Protein 4Z0N (pdb70)

Secondary structure (DSSP, 8-state):
-EEEEEEES-TT-HHHH-----HHHHHH-TTEEEEEEE-TT-HHHHHHHHHHHHHTT-SEEEE--SSTT-HHHHHHHHHHHT--EEEESS---HHHHTT-TTEEEEE--HHHHHHHHHHHHHHHHHH-GGG-TT-SSSEEE--B--TT-HHHHHHHHHHHHHHHHTT--EEES---B-TT-HHHHHH--HHHHSTTGGG--BEE-SS---HHHHHHHHHTT----EE-SB--HHHHHHHHTT--EEEE--HHHHHHHHHHHHHHHHTTS-TTTTSS---BTTEEE---EEEETTTGGGG--

Organism: Streptobacillus moniliformis (strain ATCC 14647 / DSM 12112 / NCTC 10651 / 9901) (NCBI:txid519441)

Structure (mmCIF, N/CA/C/O backbone):
data_4Z0N
#
_entry.id   4Z0N
#
_cell.length_a   116.396
_cell.length_b   44.011
_cell.length_c   62.037
_cell.angle_alpha   90.000
_cell.angle_beta   104.320
_cell.angle_gamma   90.000
#
_symmetry.space_group_name_H-M   'C 1 2 1'
#
loop_
_entity.id
_entity.type
_entity.pdbx_description
1 polymer 'Periplasmic binding protein/LacI transcriptional regulator'
2 non-polymer 'SULFATE ION'
3 non-polymer beta-D-galactopyranose
4 non-polymer 'ACETATE ION'
5 non-polymer 'CALCIUM ION'
6 non-polymer 1,2-ETHANEDIOL
7 non-polymer 'SODIUM ION'
8 water water
#
loop_
_atom_site.group_PDB
_atom_site.id
_atom_site.type_symbol
_atom_site.label_atom_id
_atom_site.label_alt_id
_atom_site.label_comp_id
_atom_site.label_asym_id
_atom_site.label_entity_id
_atom_site.label_seq_id
_atom_site.pdbx_PDB_ins_code
_atom_site.Cartn_x
_atom_site.Cartn_y
_atom_site.Cartn_z
_atom_site.occupancy
_atom_site.B_iso_or_equiv
_atom_site.auth_seq_id
_atom_site.auth_comp_id
_atom_site.auth_asym_id
_atom_site.auth_atom_id
_atom_site.pdbx_PDB_model_num
ATOM 1 N N . LYS A 1 31 ? 47.186 29.766 38.529 1.00 38.94 26 LYS A N 1
ATOM 2 C CA . LYS A 1 31 ? 45.903 29.090 38.677 1.00 37.66 26 LYS A CA 1
ATOM 3 C C . LYS A 1 31 ? 46.046 27.754 39.392 1.00 33.24 26 LYS A C 1
ATOM 4 O O . LYS A 1 31 ? 47.146 27.233 39.548 1.00 35.80 26 LYS A O 1
ATOM 10 N N . ILE A 1 32 ? 44.914 27.207 39.819 1.00 27.00 27 ILE A N 1
ATOM 11 C CA . ILE A 1 32 ? 44.847 25.864 40.366 1.00 24.55 27 ILE A CA 1
ATOM 12 C C . ILE A 1 32 ? 43.991 25.037 39.415 1.00 22.04 27 ILE A C 1
ATOM 13 O O . ILE A 1 32 ? 42.879 25.437 39.079 1.00 23.88 27 ILE A O 1
ATOM 18 N N . THR A 1 33 ? 44.507 23.897 38.970 1.00 19.35 28 THR A N 1
ATOM 19 C CA . THR A 1 33 ? 43.775 23.042 38.036 1.00 18.26 28 THR A CA 1
ATOM 20 C C . THR A 1 33 ? 43.357 21.739 38.704 1.00 16.07 28 THR A C 1
ATOM 21 O O . THR A 1 33 ? 44.182 21.049 39.307 1.00 16.69 28 THR A O 1
ATOM 25 N N . LEU A 1 34 ? 42.066 21.424 38.626 1.00 14.80 29 LEU A N 1
ATOM 26 C CA . LEU A 1 34 ? 41.553 20.167 39.153 1.00 13.92 29 LEU A CA 1
ATOM 27 C C . LEU A 1 34 ? 41.210 19.229 38.007 1.00 13.94 29 LEU A C 1
ATOM 28 O O . LEU A 1 34 ? 40.468 19.593 37.090 1.00 14.31 29 LEU A O 1
ATOM 33 N N . GLY A 1 35 ? 41.766 18.023 38.047 1.00 13.45 30 GLY A N 1
ATOM 34 C CA . GLY A 1 35 ? 41.431 17.000 37.074 1.00 13.49 30 GLY A CA 1
ATOM 35 C C . GLY A 1 35 ? 40.294 16.166 37.624 1.00 12.82 30 GLY A C 1
ATOM 36 O O . GLY A 1 35 ? 40.509 15.330 38.501 1.00 14.10 30 GLY A O 1
ATOM 37 N N . VAL A 1 36 ? 39.086 16.389 37.110 1.00 12.43 31 VAL A N 1
ATOM 38 C CA . VAL A 1 36 ? 37.886 15.788 37.680 1.00 12.67 31 VAL A CA 1
ATOM 39 C C . VAL A 1 36 ? 37.342 14.726 36.738 1.00 11.62 31 VAL A C 1
ATOM 40 O O . VAL A 1 36 ? 37.186 14.970 35.538 1.00 12.91 31 VAL A O 1
ATOM 44 N N . THR A 1 37 ? 37.030 13.555 37.282 1.00 11.26 32 THR A N 1
ATOM 45 C CA . THR A 1 37 ? 36.458 12.494 36.463 1.00 11.86 32 THR A CA 1
ATOM 46 C C . THR A 1 37 ? 35.102 12.052 37.006 1.00 11.93 32 THR A C 1
ATOM 47 O O . THR A 1 37 ? 34.884 12.036 38.222 1.00 13.59 32 THR A O 1
ATOM 51 N N . TYR A 1 38 ? 34.208 11.709 36.083 1.00 11.13 33 TYR A N 1
ATOM 52 C CA . TYR A 1 38 ? 32.884 11.187 36.399 1.00 11.24 33 TYR A CA 1
ATOM 53 C C . TYR A 1 38 ? 32.737 9.840 35.706 1.00 12.16 33 TYR A C 1
ATOM 54 O O . TYR A 1 38 ? 33.104 9.700 34.540 1.00 13.01 33 TYR A O 1
ATOM 63 N N . TYR A 1 39 ? 32.183 8.842 36.394 1.00 11.47 34 TYR A N 1
ATOM 64 C CA . TYR A 1 39 ? 32.202 7.501 35.815 1.00 11.64 34 TYR A CA 1
ATOM 65 C C . TYR A 1 39 ? 31.457 7.451 34.478 1.00 12.91 34 TYR A C 1
ATOM 66 O O . TYR A 1 39 ? 31.880 6.770 33.545 1.00 14.32 34 TYR A O 1
ATOM 75 N N . LYS A 1 40 ? 30.363 8.197 34.387 1.00 12.88 35 LYS A N 1
ATOM 76 C CA . LYS A 1 40 ? 29.733 8.451 33.106 1.00 14.65 35 LYS A CA 1
ATOM 77 C C . LYS A 1 40 ? 28.952 9.758 33.197 1.00 13.75 35 LYS A C 1
ATOM 78 O O . LYS A 1 40 ? 28.569 10.190 34.289 1.00 14.75 35 LYS A O 1
ATOM 84 N N . PHE A 1 41 ? 28.742 10.413 32.063 1.00 12.95 36 PHE A N 1
ATOM 85 C CA . PHE A 1 41 ? 28.096 11.719 32.079 1.00 13.85 36 PHE A CA 1
ATOM 86 C C . PHE A 1 41 ? 26.569 11.663 32.140 1.00 13.61 36 PHE A C 1
ATOM 87 O O . PHE A 1 41 ? 25.941 12.666 32.455 1.00 15.18 36 PHE A O 1
ATOM 95 N N . ASP A 1 42 ? 25.970 10.506 31.870 1.00 15.05 37 ASP A N 1
ATOM 96 C CA . ASP A 1 42 ? 24.509 10.434 31.896 1.00 15.81 37 ASP A CA 1
ATOM 97 C C . ASP A 1 42 ? 23.928 9.974 33.234 1.00 15.57 37 ASP A C 1
ATOM 98 O O . ASP A 1 42 ? 22.720 9.832 33.369 1.00 20.84 37 ASP A O 1
ATOM 103 N N . ASP A 1 43 ? 24.776 9.788 34.237 1.00 13.37 38 ASP A N 1
ATOM 104 C CA . ASP A 1 43 ? 24.284 9.503 35.580 1.00 13.01 38 ASP A CA 1
ATOM 105 C C . ASP A 1 43 ? 23.593 10.764 36.104 1.00 13.41 38 ASP A C 1
ATOM 106 O O . ASP A 1 43 ? 24.224 11.827 36.167 1.00 12.67 38 ASP A O 1
ATOM 111 N N . ASN A 1 44 ? 22.307 10.663 36.451 1.00 12.20 39 ASN A N 1
ATOM 112 C CA . ASN A 1 44 ? 21.507 11.853 36.743 1.00 12.53 39 ASN A CA 1
ATOM 113 C C .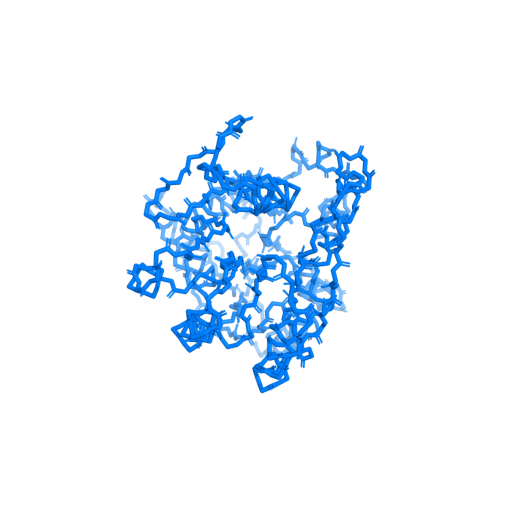 ASN A 1 44 ? 22.047 12.648 37.922 1.00 12.17 39 ASN A C 1
ATOM 114 O O . ASN A 1 44 ? 22.216 13.863 37.847 1.00 12.98 39 ASN A O 1
ATOM 119 N N . PHE A 1 45 ? 22.311 11.958 39.023 1.00 11.52 40 PHE A N 1
ATOM 120 C CA . PHE A 1 45 ? 22.755 12.627 40.228 1.00 12.84 40 PHE A CA 1
ATOM 121 C C . PHE A 1 45 ? 24.099 13.319 40.013 1.00 11.57 40 PHE A C 1
ATOM 122 O O . PHE A 1 45 ? 24.279 14.481 40.396 1.00 12.45 40 PHE A O 1
ATOM 130 N N . LEU A 1 46 ? 25.044 12.606 39.409 1.00 10.98 41 LEU A N 1
ATOM 131 C CA . LEU A 1 46 ? 26.364 13.179 39.199 1.00 11.31 41 LEU A CA 1
ATOM 132 C C . LEU A 1 46 ? 26.352 14.289 38.158 1.00 11.60 41 LEU A C 1
ATOM 133 O O . LEU A 1 46 ? 27.206 15.165 38.185 1.00 12.15 41 LEU A O 1
ATOM 138 N N . ALA A 1 47 ? 25.406 14.239 37.222 1.00 11.74 42 ALA A N 1
ATOM 139 C CA . ALA A 1 47 ? 25.263 15.321 36.256 1.00 12.52 42 ALA A CA 1
ATOM 140 C C . ALA A 1 47 ? 24.870 16.610 36.973 1.00 14.23 42 ALA A C 1
ATOM 141 O O . ALA A 1 47 ? 25.370 17.693 36.642 1.00 14.34 42 ALA A O 1
ATOM 143 N N . GLY A 1 48 ? 23.976 16.498 37.953 1.00 14.12 43 GLY A N 1
ATOM 144 C CA . GLY A 1 48 ? 23.628 17.644 38.771 1.00 13.98 43 GLY A CA 1
ATOM 145 C C . GLY A 1 48 ? 24.821 18.147 39.559 1.00 14.15 43 GLY A C 1
ATOM 146 O O . GLY A 1 48 ? 25.063 19.351 39.644 1.00 14.96 43 GLY A O 1
ATOM 163 N N . ARG A 1 50 ? 27.946 17.826 38.800 1.00 11.84 45 ARG A N 1
ATOM 164 C CA . ARG A 1 50 ? 28.891 18.413 37.856 1.00 12.55 45 ARG A CA 1
ATOM 165 C C . ARG A 1 50 ? 28.469 19.837 37.504 1.00 13.18 45 ARG A C 1
ATOM 166 O O . ARG A 1 50 ? 29.289 20.758 37.496 1.00 13.75 45 ARG A O 1
ATOM 174 N N . ASN A 1 51 ? 27.180 20.032 37.246 1.00 13.76 46 ASN A N 1
ATOM 175 C CA . ASN A 1 51 ? 26.692 21.380 36.985 1.00 15.44 46 ASN A CA 1
ATOM 176 C C . ASN A 1 51 ? 26.918 22.292 38.192 1.00 14.54 46 ASN A C 1
ATOM 177 O O . ASN A 1 51 ? 27.325 23.440 38.042 1.00 14.98 46 ASN A O 1
ATOM 182 N N . ASP A 1 52 ? 26.683 21.767 39.389 1.00 14.46 47 ASP A N 1
ATOM 183 C CA . ASP A 1 52 ? 26.899 22.545 40.604 1.00 14.71 47 ASP A CA 1
ATOM 184 C C . ASP A 1 52 ? 28.365 22.952 40.750 1.00 14.93 47 ASP A C 1
ATOM 185 O O . ASP A 1 52 ? 28.663 24.101 41.087 1.00 16.14 47 ASP A O 1
ATOM 198 N N . ILE A 1 54 ? 30.699 23.287 38.487 1.00 15.28 49 ILE A N 1
ATOM 199 C CA . ILE A 1 54 ? 31.003 24.273 37.461 1.00 16.50 49 ILE A CA 1
ATOM 200 C C . ILE A 1 54 ? 30.527 25.663 37.884 1.00 17.58 49 ILE A C 1
ATOM 201 O O . ILE A 1 54 ? 31.255 26.654 37.754 1.00 17.57 49 ILE A O 1
ATOM 206 N N . GLN A 1 55 ? 29.295 25.733 38.382 1.00 17.47 50 GLN A N 1
ATOM 207 C CA . GLN A 1 55 ? 28.710 27.005 38.784 1.00 19.09 50 GLN A CA 1
ATOM 208 C C . GLN A 1 55 ? 29.425 27.625 39.977 1.00 18.57 50 GLN A C 1
ATOM 209 O O . GLN A 1 55 ? 29.740 28.822 39.966 1.00 18.75 50 GLN A O 1
ATOM 215 N N . ILE A 1 56 ? 29.689 26.819 41.002 1.00 17.67 51 ILE A N 1
ATOM 216 C CA . ILE A 1 56 ? 30.366 27.326 42.191 1.00 18.77 51 ILE A CA 1
ATOM 217 C C . ILE A 1 56 ? 31.774 27.792 41.855 1.00 18.67 51 ILE A C 1
ATOM 218 O O . ILE A 1 56 ? 32.216 28.847 42.314 1.00 18.63 51 ILE A O 1
ATOM 223 N N . ALA A 1 57 ? 32.478 27.006 41.051 1.00 18.56 52 ALA A N 1
ATOM 224 C CA . ALA A 1 57 ? 33.819 27.396 40.631 1.00 20.09 52 ALA A CA 1
ATOM 225 C C . ALA A 1 57 ? 33.799 28.761 39.941 1.00 20.58 52 ALA A C 1
ATOM 226 O O . ALA A 1 57 ? 34.600 29.639 40.261 1.00 21.67 52 ALA A O 1
ATOM 228 N N . LYS A 1 58 ? 32.869 28.946 39.009 1.00 19.93 53 LYS A N 1
ATOM 229 C CA . LYS A 1 58 ? 32.760 30.214 38.289 1.00 21.43 53 LYS A CA 1
ATOM 230 C C . LYS A 1 58 ? 32.423 31.383 39.213 1.00 23.26 53 LYS A C 1
ATOM 231 O O . LYS A 1 58 ? 32.981 32.478 39.084 1.00 23.95 53 LYS A O 1
ATOM 237 N N . GLU A 1 59 ? 31.499 31.154 40.140 1.00 22.19 54 GLU A N 1
ATOM 238 C CA . GLU A 1 59 ? 31.013 32.227 40.999 1.00 24.01 54 GLU A CA 1
ATOM 239 C C . GLU A 1 59 ? 31.996 32.599 42.100 1.00 24.67 54 GLU A C 1
ATOM 240 O O . GLU A 1 59 ? 32.102 33.770 42.471 1.00 26.05 54 GLU A O 1
ATOM 246 N N . LYS A 1 60 ? 32.729 31.610 42.605 1.00 25.77 55 LYS A N 1
ATOM 247 C CA . LYS A 1 60 ? 33.518 31.800 43.819 1.00 27.93 55 LYS A CA 1
ATOM 248 C C . LYS A 1 60 ? 35.028 31.580 43.680 1.00 27.28 55 LYS A C 1
ATOM 249 O O . LYS A 1 60 ? 35.798 32.086 44.498 1.00 28.36 55 LYS A O 1
ATOM 255 N N . TYR A 1 61 ? 35.450 30.832 42.663 1.00 26.67 56 TYR A N 1
ATOM 256 C CA . TYR A 1 61 ? 36.867 30.501 42.505 1.00 26.22 56 TYR A CA 1
ATOM 257 C C . TYR A 1 61 ? 37.427 30.829 41.131 1.00 28.05 56 TYR A C 1
ATOM 258 O O . TYR A 1 61 ? 37.706 29.924 40.348 1.00 27.10 56 TYR A O 1
ATOM 267 N N . PRO A 1 62 ? 37.618 32.124 40.844 1.00 28.58 57 PRO A N 1
ATOM 268 C CA . PRO A 1 62 ? 38.153 32.539 39.542 1.00 31.10 57 PRO A CA 1
ATOM 269 C C . PRO A 1 62 ? 39.520 31.930 39.241 1.00 32.01 57 PRO A C 1
ATOM 270 O O . PRO A 1 62 ? 39.899 31.846 38.072 1.00 34.38 57 PRO A O 1
ATOM 274 N N . ASN A 1 63 ? 40.240 31.505 40.277 1.00 29.62 58 ASN A N 1
ATOM 275 C CA . ASN A 1 63 ? 41.575 30.937 40.102 1.00 30.76 58 ASN A CA 1
ATOM 276 C C . ASN A 1 63 ? 41.579 29.422 39.922 1.00 27.63 58 ASN A C 1
ATOM 277 O O . ASN A 1 63 ? 42.633 28.814 39.751 1.00 27.45 58 ASN A O 1
ATOM 282 N N . ILE A 1 64 ? 40.404 28.808 39.967 1.00 23.85 59 ILE A N 1
ATOM 283 C CA . ILE A 1 64 ? 40.318 27.371 39.751 1.00 21.18 59 ILE A CA 1
ATOM 284 C C . ILE A 1 64 ? 39.890 27.056 38.329 1.00 20.81 59 ILE A C 1
ATOM 285 O O . ILE A 1 64 ? 38.954 27.659 37.794 1.00 22.66 59 ILE A O 1
ATOM 290 N N . GLU A 1 65 ? 40.598 26.120 37.711 1.00 19.38 60 GLU A N 1
ATOM 291 C CA . GLU A 1 65 ? 40.194 25.610 36.413 1.00 20.07 60 GLU A CA 1
ATOM 292 C C . GLU A 1 65 ? 39.791 24.151 36.548 1.00 17.27 60 GLU A C 1
ATOM 293 O O . GLU A 1 65 ? 40.524 23.349 37.129 1.00 19.01 60 GLU A O 1
ATOM 299 N N . LEU A 1 66 ? 38.617 23.811 36.033 1.00 15.93 61 LEU A N 1
ATOM 300 C CA . LEU A 1 66 ? 38.148 22.431 36.066 1.00 16.25 61 LEU A CA 1
ATOM 301 C C . LEU A 1 66 ? 38.400 21.744 34.736 1.00 15.00 61 LEU A C 1
ATOM 302 O O . LEU A 1 66 ? 38.008 22.253 33.682 1.00 16.75 61 LEU A O 1
ATOM 307 N N . LEU A 1 67 ? 39.059 20.592 34.789 1.00 13.90 62 LEU A N 1
ATOM 308 C CA . LEU A 1 67 ? 39.197 19.733 33.617 1.00 14.18 62 LEU A CA 1
ATOM 309 C C . LEU A 1 67 ? 38.297 18.527 33.821 1.00 13.35 62 LEU A C 1
ATOM 310 O O . LEU A 1 67 ? 38.650 17.598 34.546 1.00 14.48 62 LEU A O 1
ATOM 315 N N . ASN A 1 68 ? 37.125 18.559 33.201 1.00 13.58 63 ASN A N 1
ATOM 316 C CA . ASN A 1 68 ? 36.128 17.516 33.409 1.00 13.61 63 ASN A CA 1
ATOM 317 C C . ASN A 1 68 ? 36.273 16.362 32.421 1.00 12.70 63 ASN A C 1
ATOM 318 O O . ASN A 1 68 ? 36.460 16.586 31.224 1.00 15.27 63 ASN A O 1
ATOM 323 N N . ASN A 1 69 ? 36.160 15.136 32.927 1.00 12.12 64 ASN A N 1
ATOM 324 C CA . ASN A 1 69 ? 36.373 13.931 32.137 1.00 12.20 64 ASN A CA 1
ATOM 325 C C . ASN A 1 69 ? 35.221 12.950 32.288 1.00 12.26 64 ASN A C 1
ATOM 326 O O . ASN A 1 69 ? 34.749 12.713 33.396 1.00 12.64 64 ASN A O 1
ATOM 331 N N . ASP A 1 70 ? 34.798 12.374 31.165 1.00 11.94 65 ASP A N 1
ATOM 332 C CA . ASP A 1 70 ? 33.769 11.345 31.137 1.00 11.64 65 ASP A CA 1
ATOM 333 C C . ASP A 1 70 ? 34.450 9.990 30.925 1.00 12.01 65 ASP A C 1
ATOM 334 O O . ASP A 1 70 ? 35.046 9.744 29.873 1.00 12.75 65 ASP A O 1
ATOM 339 N N . SER A 1 71 ? 34.387 9.113 31.926 1.00 12.12 66 SER A N 1
ATOM 340 C CA . SER A 1 71 ? 35.075 7.829 31.824 1.00 11.58 66 SER A CA 1
ATOM 341 C C . SER A 1 71 ? 34.329 6.758 31.029 1.00 12.38 66 SER A C 1
ATOM 342 O O . SER A 1 71 ? 34.834 5.646 30.884 1.00 12.99 66 SER A O 1
ATOM 345 N N . GLN A 1 72 ? 33.144 7.086 30.507 1.00 13.22 67 GLN A N 1
ATOM 346 C CA . GLN A 1 72 ? 32.417 6.182 29.603 1.00 13.74 67 GLN A CA 1
ATOM 347 C C . GLN A 1 72 ? 32.115 4.833 30.256 1.00 14.19 67 GLN A C 1
ATOM 348 O O . GLN A 1 72 ? 32.021 3.804 29.580 1.00 14.92 67 GLN A O 1
ATOM 354 N N . ASN A 1 73 ? 31.943 4.845 31.570 1.00 14.57 68 ASN A N 1
ATOM 355 C CA . ASN A 1 73 ? 31.717 3.628 32.334 1.00 13.04 68 ASN A CA 1
ATOM 356 C C . ASN A 1 73 ? 32.780 2.553 32.109 1.00 13.96 68 ASN A C 1
ATOM 357 O O . ASN A 1 73 ? 32.489 1.357 32.138 1.00 15.73 68 ASN A O 1
ATOM 362 N N . SER A 1 74 ? 34.020 2.994 31.914 1.00 14.00 69 SER A N 1
ATOM 363 C CA . SER A 1 74 ? 35.143 2.087 31.705 1.00 15.47 69 SER A CA 1
ATOM 364 C C . SER A 1 74 ? 36.300 2.410 32.647 1.00 14.28 69 SER A C 1
ATOM 365 O O . SER A 1 74 ? 36.881 3.493 32.568 1.00 14.54 69 SER A O 1
ATOM 368 N N . GLN A 1 75 ? 36.651 1.473 33.526 1.00 14.48 70 GLN A N 1
ATOM 369 C CA . GLN A 1 75 ? 37.780 1.694 34.426 1.00 14.65 70 GLN A CA 1
ATOM 370 C C . GLN A 1 75 ? 39.092 1.821 33.653 1.00 14.33 70 GLN A C 1
ATOM 371 O O . GLN A 1 75 ? 39.990 2.533 34.082 1.00 15.21 70 GLN A O 1
ATOM 377 N N A SER A 1 76 ? 39.200 1.147 32.509 0.50 14.96 71 SER A N 1
ATOM 378 N N B SER A 1 76 ? 39.194 1.121 32.524 0.50 14.46 71 SER A N 1
ATOM 379 C CA A SER A 1 76 ? 40.416 1.248 31.703 0.50 16.46 71 SER A CA 1
ATOM 380 C CA B SER A 1 76 ? 40.371 1.229 31.671 0.50 15.62 71 SER A CA 1
ATOM 381 C C A SER A 1 76 ? 40.554 2.634 31.071 0.50 15.73 71 SER A C 1
ATOM 382 C C B SER A 1 76 ? 40.521 2.668 31.195 0.50 14.94 71 SER A C 1
ATOM 383 O O A SER A 1 76 ? 41.661 3.158 30.944 0.50 17.21 71 SER A O 1
ATOM 384 O O B SER A 1 76 ? 41.594 3.265 31.308 0.50 15.14 71 SER A O 1
ATOM 389 N N . ILE A 1 77 ? 39.430 3.226 30.681 1.00 14.72 72 ILE A N 1
ATOM 390 C CA . ILE A 1 77 ? 39.436 4.594 30.197 1.00 14.33 72 ILE A CA 1
ATOM 391 C C . ILE A 1 77 ? 39.786 5.555 31.331 1.00 13.63 72 ILE A C 1
ATOM 392 O O . ILE A 1 77 ? 40.588 6.472 31.152 1.00 14.19 72 ILE A O 1
ATOM 397 N N . LEU A 1 78 ? 39.213 5.323 32.510 1.00 13.86 73 LEU A N 1
ATOM 398 C CA . LEU A 1 78 ? 39.521 6.163 33.661 1.00 13.78 73 LEU A CA 1
ATOM 399 C C . LEU A 1 78 ? 41.006 6.093 34.001 1.00 13.87 73 LEU A C 1
ATOM 400 O O . LEU A 1 78 ? 41.636 7.109 34.269 1.00 13.68 73 LEU A O 1
ATOM 405 N N . ASN A 1 79 ? 41.569 4.890 33.995 1.00 15.51 74 ASN A N 1
ATOM 406 C CA . ASN A 1 79 ? 42.984 4.739 34.331 1.00 16.18 74 ASN A CA 1
ATOM 407 C C . ASN A 1 79 ? 43.865 5.553 33.395 1.00 15.16 74 ASN A C 1
ATOM 408 O O . ASN A 1 79 ? 44.825 6.198 33.827 1.00 16.09 74 ASN A O 1
ATOM 413 N N . ASP A 1 80 ? 43.532 5.526 32.107 1.00 15.77 75 ASP A N 1
ATOM 414 C CA . ASP A 1 80 ? 44.266 6.317 31.131 1.00 17.33 75 ASP A CA 1
ATOM 415 C C . ASP A 1 80 ? 44.056 7.818 31.349 1.00 15.73 75 ASP A C 1
ATOM 416 O O . ASP A 1 80 ? 44.994 8.602 31.231 1.00 16.95 75 ASP A O 1
ATOM 421 N N . GLN A 1 81 ? 42.828 8.218 31.666 1.00 14.68 76 GLN A N 1
ATOM 422 C CA . GLN A 1 81 ? 42.538 9.620 31.945 1.00 14.45 76 GLN A CA 1
ATOM 423 C C . GLN A 1 81 ? 43.340 10.128 33.136 1.00 13.67 76 GLN A C 1
ATOM 424 O O . GLN A 1 81 ? 43.854 11.249 33.113 1.00 15.40 76 GLN A O 1
ATOM 430 N N . ILE A 1 82 ? 43.456 9.305 34.174 1.00 13.82 77 ILE A N 1
ATOM 431 C CA . ILE A 1 82 ? 44.255 9.665 35.339 1.00 14.37 77 ILE A CA 1
ATOM 432 C C . ILE A 1 82 ? 45.705 9.935 34.936 1.00 15.55 77 ILE A C 1
ATOM 433 O O . ILE A 1 82 ? 46.315 10.911 35.387 1.00 15.91 77 ILE A O 1
ATOM 438 N N . GLU A 1 83 ? 46.256 9.083 34.075 1.00 14.96 78 GLU A N 1
ATOM 439 C CA . GLU A 1 83 ? 47.624 9.266 33.599 1.00 17.24 78 GLU A CA 1
ATOM 440 C C . GLU A 1 83 ? 47.792 10.576 32.826 1.00 17.34 78 GLU A C 1
ATOM 441 O O . GLU A 1 83 ? 48.780 11.293 32.997 1.00 17.60 78 GLU A O 1
ATOM 447 N N . VAL A 1 84 ? 46.831 10.884 31.967 1.00 16.37 79 VAL A N 1
ATOM 448 C CA . VAL A 1 84 ? 46.860 12.132 31.218 1.00 16.13 79 VAL A CA 1
ATOM 449 C C . VAL A 1 84 ? 46.861 13.341 32.160 1.00 15.65 79 VAL A C 1
ATOM 450 O O . VAL A 1 84 ? 47.663 14.267 32.002 1.00 16.64 79 VAL A O 1
ATOM 454 N N . LEU A 1 85 ? 45.970 13.323 33.147 1.00 15.19 80 LEU A N 1
ATOM 455 C CA . LEU A 1 85 ? 45.865 14.425 34.091 1.00 15.65 80 LEU A CA 1
ATOM 456 C C . LEU A 1 85 ? 47.138 14.577 34.930 1.00 16.10 80 LEU A C 1
ATOM 457 O O . LEU A 1 85 ? 47.581 15.696 35.205 1.00 16.85 80 LEU A O 1
ATOM 462 N N . ILE A 1 86 ? 47.728 13.455 35.333 1.00 15.66 81 ILE A N 1
ATOM 463 C CA . ILE A 1 86 ? 49.011 13.476 36.027 1.00 17.42 81 ILE A CA 1
ATOM 464 C C . ILE A 1 86 ? 50.074 14.130 35.151 1.00 18.48 81 ILE A C 1
ATOM 465 O O . ILE A 1 86 ? 50.804 15.017 35.594 1.00 19.18 81 ILE A O 1
ATOM 470 N N . ASN A 1 87 ? 50.142 13.711 33.893 1.00 17.98 82 ASN A N 1
ATOM 471 C CA . ASN A 1 87 ? 51.163 14.236 33.001 1.00 18.16 82 ASN A CA 1
ATOM 472 C C . ASN A 1 87 ? 50.966 15.719 32.704 1.00 18.83 82 ASN A C 1
ATOM 473 O O . ASN A 1 87 ? 51.932 16.445 32.472 1.00 21.26 82 ASN A O 1
ATOM 478 N N . LYS A 1 88 ? 49.712 16.162 32.720 1.00 19.53 83 LYS A N 1
ATOM 479 C CA . LYS A 1 88 ? 49.391 17.579 32.562 1.00 20.05 83 LYS A CA 1
ATOM 480 C C . LYS A 1 88 ? 49.667 18.387 33.834 1.00 20.10 83 LYS A C 1
ATOM 481 O O . LYS A 1 88 ? 49.550 19.612 33.835 1.00 22.18 83 LYS A O 1
ATOM 487 N N . GLY A 1 89 ? 50.034 17.701 34.909 1.00 19.42 84 GLY A N 1
ATOM 488 C CA . GLY A 1 89 ? 50.401 18.363 36.148 1.00 21.14 84 GLY A CA 1
ATOM 489 C C . GLY A 1 89 ? 49.262 19.071 36.860 1.00 19.25 84 GLY A C 1
ATOM 490 O O . GLY A 1 89 ? 49.469 20.137 37.438 1.00 21.10 84 GLY A O 1
ATOM 491 N N . VAL A 1 90 ? 48.061 18.493 36.836 1.00 16.79 85 VAL A N 1
ATOM 492 C CA . VAL A 1 90 ? 46.961 19.069 37.606 1.00 16.30 85 VAL A CA 1
ATOM 493 C C . VAL A 1 90 ? 47.353 19.149 39.075 1.00 16.84 85 VAL A C 1
ATOM 494 O O . VAL A 1 90 ? 48.150 18.341 39.559 1.00 17.93 85 VAL A O 1
ATOM 498 N N . ASN A 1 91 ? 46.803 20.127 39.786 1.00 15.68 86 ASN A N 1
ATOM 499 C CA . ASN A 1 91 ? 47.149 20.311 41.188 1.00 15.65 86 ASN A CA 1
ATOM 500 C C . ASN A 1 91 ? 46.524 19.263 42.090 1.00 15.80 86 ASN A C 1
ATOM 501 O O . ASN A 1 91 ? 47.114 18.875 43.096 1.00 16.69 86 ASN A O 1
ATOM 506 N N . VAL A 1 92 ? 45.309 18.838 41.748 1.00 15.52 87 VAL A N 1
ATOM 507 C CA . VAL A 1 92 ? 44.595 17.833 42.522 1.00 15.26 87 VAL A CA 1
ATOM 508 C C . VAL A 1 92 ? 43.832 16.926 41.569 1.00 13.65 87 VAL A C 1
ATOM 509 O O . VAL A 1 92 ? 43.206 17.409 40.620 1.00 14.41 87 VAL A O 1
ATOM 513 N N . LEU A 1 93 ? 43.909 15.618 41.802 1.00 14.34 88 LEU A N 1
ATOM 514 C CA . LEU A 1 93 ? 43.041 14.649 41.144 1.00 13.15 88 LEU A CA 1
ATOM 515 C C . LEU A 1 93 ? 41.736 14.525 41.917 1.00 13.71 88 LEU A C 1
ATOM 516 O O . LEU A 1 93 ? 41.755 14.337 43.130 1.00 13.36 88 LEU A O 1
ATOM 521 N N . VAL A 1 94 ? 40.614 14.623 41.208 1.00 13.08 89 VAL A N 1
ATOM 522 C CA . VAL A 1 94 ? 39.298 14.520 41.828 1.00 12.18 89 VAL A CA 1
ATOM 523 C C . VAL A 1 94 ? 38.566 13.404 41.105 1.00 12.18 89 VAL A C 1
ATOM 524 O O . VAL A 1 94 ? 38.048 13.593 40.005 1.00 12.08 89 VAL A O 1
ATOM 528 N N . ILE A 1 95 ? 38.549 12.226 41.724 1.00 11.61 90 ILE A N 1
ATOM 529 C CA . ILE A 1 95 ? 38.246 11.004 40.991 1.00 11.75 90 ILE A CA 1
ATOM 530 C C . ILE A 1 95 ? 36.977 10.288 41.448 1.00 11.17 90 ILE A C 1
ATOM 531 O O . ILE A 1 95 ? 36.792 10.023 42.635 1.00 12.10 90 ILE A O 1
ATOM 536 N N . ASN A 1 96 ? 36.127 9.970 40.474 1.00 11.68 91 ASN A N 1
ATOM 537 C CA . ASN A 1 96 ? 34.956 9.122 40.661 1.00 10.98 91 ASN A CA 1
ATOM 538 C C . ASN A 1 96 ? 35.262 7.741 40.075 1.00 12.30 91 ASN A C 1
ATOM 539 O O . ASN A 1 96 ? 35.396 7.595 38.862 1.00 13.09 91 ASN A O 1
ATOM 544 N N . LEU A 1 97 ? 35.390 6.728 40.926 1.00 11.82 92 LEU A N 1
ATOM 545 C CA . LEU A 1 97 ? 35.696 5.389 40.428 1.00 12.02 92 LEU A CA 1
ATOM 546 C C . LEU A 1 97 ? 34.665 4.900 39.425 1.00 12.44 92 LEU A C 1
ATOM 547 O O . LEU A 1 97 ? 33.476 5.189 39.569 1.00 12.98 92 LEU A O 1
ATOM 552 N N . VAL A 1 98 ? 35.116 4.147 38.425 1.00 12.88 93 VAL A N 1
ATOM 553 C CA . VAL A 1 98 ? 34.190 3.386 37.594 1.00 13.29 93 VAL A CA 1
ATOM 554 C C . VAL A 1 98 ? 33.893 2.064 38.293 1.00 12.98 93 VAL A C 1
ATOM 555 O O . VAL A 1 98 ? 32.752 1.805 38.688 1.00 14.55 93 VAL A O 1
ATOM 559 N N . ASP A 1 99 ? 34.924 1.239 38.441 1.00 13.49 94 ASP A N 1
ATOM 560 C CA . ASP A 1 99 ? 34.852 0.024 39.239 1.00 14.33 94 ASP A CA 1
ATOM 561 C C . ASP A 1 99 ? 34.911 0.446 40.706 1.00 14.44 94 ASP A C 1
ATOM 562 O O . ASP A 1 99 ? 35.921 0.964 41.166 1.00 14.24 94 ASP A O 1
ATOM 567 N N . PRO A 1 100 ? 33.817 0.238 41.453 1.00 14.47 95 PRO A N 1
ATOM 568 C CA . PRO A 1 100 ? 33.782 0.734 42.834 1.00 15.29 95 PRO A CA 1
ATOM 569 C C . PRO A 1 100 ? 34.734 -0.013 43.766 1.00 15.57 95 PRO A C 1
ATOM 570 O O . PRO A 1 100 ? 34.875 0.388 44.918 1.00 16.19 95 PRO A O 1
ATOM 574 N N . THR A 1 101 ? 35.377 -1.074 43.278 1.00 16.62 96 THR A N 1
ATOM 575 C CA . THR A 1 101 ? 36.375 -1.784 44.070 1.00 17.92 96 THR A CA 1
ATOM 576 C C . THR A 1 101 ? 37.815 -1.397 43.724 1.00 17.81 96 THR A C 1
ATOM 577 O O . THR A 1 101 ? 38.753 -1.922 44.321 1.00 19.72 96 THR A O 1
ATOM 581 N N . ALA A 1 102 ? 37.989 -0.471 42.782 1.00 16.31 97 ALA A N 1
ATOM 582 C CA . ALA A 1 102 ? 39.316 -0.146 42.263 1.00 16.92 97 ALA A CA 1
ATOM 583 C C . ALA A 1 102 ? 40.022 1.003 42.987 1.00 15.49 97 ALA A C 1
ATOM 584 O O . ALA A 1 102 ? 41.021 1.525 42.491 1.00 16.45 97 ALA A O 1
ATOM 586 N N . GLY A 1 103 ? 39.525 1.379 44.163 1.00 15.50 98 GLY A N 1
ATOM 587 C CA . GLY A 1 103 ? 40.072 2.504 44.905 1.00 16.25 98 GLY A CA 1
ATOM 588 C C . GLY A 1 103 ? 41.561 2.433 45.203 1.00 16.15 98 GLY A C 1
ATOM 589 O O . GLY A 1 103 ? 42.278 3.421 45.051 1.00 16.16 98 GLY A O 1
ATOM 590 N N . GLN A 1 104 ? 42.031 1.275 45.647 1.00 17.38 99 GLN A N 1
ATOM 591 C CA . GLN A 1 104 ? 43.443 1.131 45.962 1.00 18.94 99 GLN A CA 1
ATOM 592 C C . GLN A 1 104 ? 44.327 1.409 44.745 1.00 19.37 99 GLN A C 1
ATOM 593 O O . GLN A 1 104 ? 45.326 2.122 44.850 1.00 19.50 99 GLN A O 1
ATOM 599 N N . SER A 1 105 ? 43.961 0.859 43.590 1.00 18.52 100 SER A N 1
ATOM 600 C CA . SER A 1 105 ? 44.764 1.058 42.382 1.00 19.74 100 SER A CA 1
ATOM 601 C C . SER A 1 105 ? 44.826 2.533 41.983 1.00 18.03 100 SER A C 1
ATOM 602 O O . SER A 1 105 ? 45.873 3.038 41.578 1.00 18.43 100 SER A O 1
ATOM 605 N N . VAL A 1 106 ? 43.699 3.225 42.100 1.00 17.14 101 VAL A N 1
ATOM 606 C CA . VAL A 1 106 ? 43.648 4.640 41.763 1.00 16.78 101 VAL A CA 1
ATOM 607 C C . VAL A 1 106 ? 44.491 5.476 42.729 1.00 17.66 101 VAL A C 1
ATOM 608 O O . VAL A 1 106 ? 45.252 6.354 42.312 1.00 18.40 101 VAL A O 1
ATOM 612 N N . ILE A 1 107 ? 44.380 5.181 44.018 1.00 16.91 102 ILE A N 1
ATOM 613 C CA . ILE A 1 107 ? 45.163 5.892 45.014 1.00 17.92 102 ILE A CA 1
ATOM 614 C C . ILE A 1 107 ? 46.654 5.626 44.806 1.00 19.01 102 ILE A C 1
ATOM 615 O O . ILE A 1 107 ? 47.477 6.538 44.925 1.00 19.04 102 ILE A O 1
ATOM 620 N N . ASP A 1 108 ? 46.995 4.384 44.473 1.00 17.87 103 ASP A N 1
ATOM 621 C CA . ASP A 1 108 ? 48.385 4.030 44.174 1.00 20.79 103 ASP A CA 1
ATOM 622 C C . ASP A 1 108 ? 48.954 4.879 43.028 1.00 21.46 103 ASP A C 1
ATOM 623 O O . ASP A 1 108 ? 50.112 5.302 43.078 1.00 21.82 103 ASP A O 1
ATOM 628 N N . LYS A 1 109 ? 48.144 5.133 42.002 1.00 20.40 104 LYS A N 1
ATOM 629 C CA . LYS A 1 109 ? 48.573 5.982 40.888 1.00 21.28 104 LYS A CA 1
ATOM 630 C C . LYS A 1 109 ? 48.849 7.412 41.332 1.00 18.63 104 LYS A C 1
ATOM 631 O O . LYS A 1 109 ? 49.846 8.016 40.937 1.00 19.55 104 LYS A O 1
ATOM 637 N N . ALA A 1 110 ? 47.959 7.954 42.152 1.00 18.19 105 ALA A N 1
ATOM 638 C CA . ALA A 1 110 ? 48.141 9.302 42.668 1.00 18.04 105 ALA A CA 1
ATOM 639 C C . ALA A 1 110 ? 49.407 9.379 43.512 1.00 19.00 105 ALA A C 1
ATOM 640 O O . ALA A 1 110 ? 50.197 10.317 43.387 1.00 19.40 105 ALA A O 1
ATOM 642 N N . LYS A 1 111 ? 49.596 8.385 44.371 1.00 19.40 106 LYS A N 1
ATOM 643 C CA . LYS A 1 111 ? 50.773 8.345 45.229 1.00 19.77 106 LYS A CA 1
ATOM 644 C C . LYS A 1 111 ? 52.067 8.259 44.417 1.00 20.63 106 LYS A C 1
ATOM 645 O O . LYS A 1 111 ? 53.035 8.954 44.713 1.00 21.59 106 LYS A O 1
ATOM 651 N N . ALA A 1 112 ? 52.073 7.419 43.385 1.00 21.86 107 ALA A N 1
ATOM 652 C CA . ALA A 1 112 ? 53.252 7.267 42.538 1.00 22.85 107 ALA A CA 1
ATOM 653 C C . ALA A 1 112 ? 53.547 8.559 41.785 1.00 23.39 107 ALA A C 1
ATOM 654 O O . ALA A 1 112 ? 54.686 8.828 41.430 1.00 25.98 107 ALA A O 1
ATOM 656 N N . ALA A 1 113 ? 52.508 9.352 41.539 1.00 22.84 108 ALA A N 1
ATOM 657 C CA . ALA A 1 113 ? 52.663 10.631 40.856 1.00 22.73 108 ALA A CA 1
ATOM 658 C C . ALA A 1 113 ? 52.948 11.789 41.812 1.00 22.20 108 ALA A C 1
ATOM 659 O O . ALA A 1 113 ? 53.286 12.886 41.370 1.00 22.50 108 ALA A O 1
ATOM 661 N N . ASN A 1 114 ? 52.812 11.549 43.113 1.00 22.89 109 ASN A N 1
ATOM 662 C CA . ASN A 1 114 ? 52.999 12.607 44.102 1.00 21.16 109 ASN A CA 1
ATOM 663 C C . ASN A 1 114 ? 52.003 13.760 43.915 1.00 21.35 109 ASN A C 1
ATOM 664 O O . ASN A 1 114 ? 52.341 14.922 44.152 1.00 24.00 109 ASN A O 1
ATOM 669 N N . ILE A 1 115 ? 50.785 13.436 43.482 1.00 20.51 110 ILE A N 1
ATOM 670 C CA . ILE A 1 115 ? 49.720 14.428 43.368 1.00 19.40 110 ILE A CA 1
ATOM 671 C C . ILE A 1 115 ? 48.606 14.072 44.361 1.00 18.09 110 ILE A C 1
ATOM 672 O O . ILE A 1 115 ? 48.288 12.899 44.544 1.00 18.57 110 ILE A O 1
ATOM 677 N N . PRO A 1 116 ? 48.027 15.079 45.035 1.00 17.06 111 PRO A N 1
ATOM 678 C CA . PRO A 1 116 ? 46.953 14.763 45.984 1.00 16.53 111 PRO A CA 1
ATOM 679 C C . PRO A 1 116 ? 45.706 14.276 45.264 1.00 16.36 111 PRO A C 1
ATOM 680 O O . PRO A 1 116 ? 45.463 14.649 44.112 1.00 15.73 111 PRO A O 1
ATOM 684 N N . ILE A 1 117 ? 44.918 13.461 45.953 1.00 14.52 112 ILE A N 1
ATOM 685 C CA . ILE A 1 117 ? 43.686 12.950 45.381 1.00 13.95 112 ILE A CA 1
ATOM 686 C C . ILE A 1 117 ? 42.502 13.076 46.337 1.00 14.14 112 ILE A C 1
ATOM 687 O O . ILE A 1 117 ? 42.588 12.719 47.512 1.00 14.05 112 ILE A O 1
ATOM 692 N N . ILE A 1 118 ? 41.409 13.629 45.822 1.00 12.92 113 ILE A N 1
ATOM 693 C CA . ILE A 1 118 ? 40.125 13.553 46.495 1.00 11.98 113 ILE A CA 1
ATOM 694 C C . ILE A 1 118 ? 39.262 12.595 45.688 1.00 12.19 113 ILE A C 1
ATOM 695 O O . ILE A 1 118 ? 38.922 12.878 44.543 1.00 12.64 113 ILE A O 1
ATOM 700 N N . LEU A 1 119 ? 38.928 11.443 46.255 1.00 11.70 114 LEU A N 1
ATOM 701 C CA . LEU A 1 119 ? 37.945 10.587 45.596 1.00 12.10 114 LEU A CA 1
ATOM 702 C C . LEU A 1 119 ? 36.568 11.043 46.027 1.00 11.43 114 LEU A C 1
ATOM 703 O O . LEU A 1 119 ? 36.408 11.609 47.116 1.00 12.51 114 LEU A O 1
ATOM 708 N N . PHE A 1 120 ? 35.571 10.843 45.176 1.00 11.87 115 PHE A N 1
ATOM 709 C CA . PHE A 1 120 ? 34.232 11.265 45.547 1.00 11.55 115 PHE A CA 1
ATOM 710 C C . PHE A 1 120 ? 33.170 10.287 45.077 1.00 11.49 115 PHE A C 1
ATOM 711 O O . PHE A 1 120 ? 33.342 9.613 44.056 1.00 11.43 115 PHE A O 1
ATOM 719 N N . ASN A 1 121 ? 32.087 10.217 45.850 1.00 10.82 116 ASN A N 1
ATOM 720 C CA . ASN A 1 121 ? 30.859 9.496 45.515 1.00 10.67 116 ASN A CA 1
ATOM 721 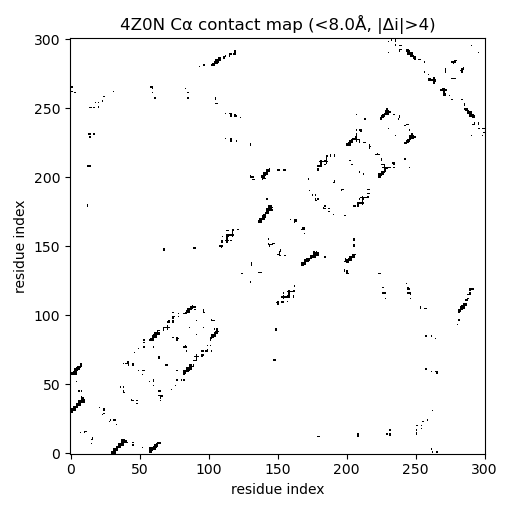C C . ASN A 1 121 ? 30.918 7.970 45.600 1.00 10.95 116 ASN A C 1
ATOM 722 O O . ASN A 1 121 ? 30.002 7.359 46.147 1.00 11.41 116 ASN A O 1
ATOM 727 N N . LYS A 1 122 ? 31.971 7.352 45.072 1.00 11.06 117 LYS A N 1
ATOM 728 C CA . LYS A 1 122 ? 32.181 5.915 45.268 1.00 11.68 117 LYS A CA 1
ATOM 729 C C . LYS A 1 122 ? 33.316 5.719 46.274 1.00 11.71 117 LYS A C 1
ATOM 730 O O . LYS A 1 122 ? 34.480 6.013 45.988 1.00 13.00 117 LYS A O 1
ATOM 736 N N . ASP A 1 123 ? 32.964 5.234 47.459 1.00 10.97 118 ASP A N 1
ATOM 737 C CA . ASP A 1 123 ? 33.854 5.251 48.612 1.00 12.52 118 ASP A CA 1
ATOM 738 C C . ASP A 1 123 ? 34.852 4.101 48.518 1.00 13.58 118 ASP A C 1
ATOM 739 O O . ASP A 1 123 ? 34.442 2.948 48.438 1.00 15.01 118 ASP A O 1
ATOM 744 N N . PRO A 1 124 ? 36.167 4.413 48.510 1.00 13.97 119 PRO A N 1
ATOM 745 C CA . PRO A 1 124 ? 37.203 3.384 48.360 1.00 15.05 119 PRO A CA 1
ATOM 746 C C . PRO A 1 124 ? 37.511 2.667 49.675 1.00 16.42 119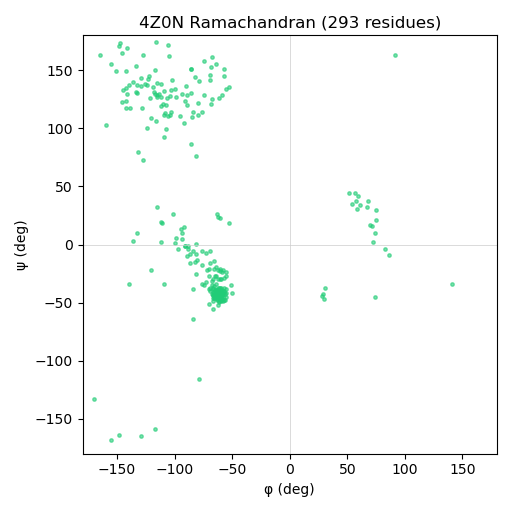 PRO A C 1
ATOM 747 O O . PRO A 1 124 ? 38.255 1.694 49.650 1.00 18.12 119 PRO A O 1
ATOM 751 N N . GLY A 1 125 ? 36.963 3.140 50.793 1.00 16.13 120 GLY A N 1
ATOM 752 C CA . GLY A 1 125 ? 37.193 2.509 52.080 1.00 17.20 120 GLY A CA 1
ATOM 753 C C . GLY A 1 125 ? 38.386 3.081 52.829 1.00 17.45 120 GLY A C 1
ATOM 754 O O . GLY A 1 125 ? 39.248 3.740 52.241 1.00 18.32 120 GLY A O 1
ATOM 755 N N . VAL A 1 126 ? 38.444 2.809 54.130 1.00 18.32 121 VAL A N 1
ATOM 756 C CA . VAL A 1 126 ? 39.458 3.418 54.993 1.00 19.32 121 VAL A CA 1
ATOM 757 C C . VAL A 1 126 ? 40.875 2.925 54.747 1.00 19.29 121 VAL A C 1
ATOM 758 O O . VAL A 1 126 ? 41.818 3.710 54.810 1.00 20.35 121 VAL A O 1
ATOM 762 N N . ASP A 1 127 ? 41.033 1.634 54.475 1.00 19.92 122 ASP A N 1
ATOM 763 C CA . ASP A 1 127 ? 42.372 1.098 54.254 1.00 21.49 122 ASP A CA 1
ATOM 764 C C . ASP A 1 127 ? 43.036 1.777 53.056 1.00 20.93 122 ASP A C 1
ATOM 765 O O . ASP A 1 127 ? 44.206 2.168 53.120 1.00 20.60 122 ASP A O 1
ATOM 770 N N . ALA A 1 128 ? 42.288 1.921 51.967 1.00 18.82 123 ALA A N 1
ATOM 771 C CA . ALA A 1 128 ? 42.810 2.594 50.785 1.00 18.77 123 ALA A CA 1
ATOM 772 C C . ALA A 1 128 ? 43.134 4.064 51.072 1.00 17.82 123 ALA A C 1
ATOM 773 O O . ALA A 1 128 ? 44.209 4.543 50.718 1.00 17.82 123 ALA A O 1
ATOM 775 N N . LEU A 1 129 ? 42.212 4.779 51.713 1.00 16.51 124 LEU A N 1
ATOM 776 C CA . LEU A 1 129 ? 42.473 6.171 52.065 1.00 17.88 124 LEU A CA 1
ATOM 777 C C . LEU A 1 129 ? 43.696 6.307 52.961 1.00 17.26 124 LEU A C 1
ATOM 778 O O . LEU A 1 129 ? 44.506 7.221 52.792 1.00 17.78 124 LEU A O 1
ATOM 783 N N . ASN A 1 130 ? 43.837 5.384 53.906 1.00 17.39 125 ASN A N 1
ATOM 784 C CA . ASN A 1 130 ? 44.947 5.448 54.845 1.00 19.11 125 ASN A CA 1
ATOM 785 C C . ASN A 1 130 ? 46.302 5.088 54.246 1.00 19.42 125 ASN A C 1
ATOM 786 O O . ASN A 1 130 ? 47.324 5.247 54.905 1.00 21.64 125 ASN A O 1
ATOM 791 N N . SER A 1 131 ? 46.314 4.614 53.002 1.00 20.77 126 SER A N 1
ATOM 792 C CA . SER A 1 131 ? 47.561 4.184 52.373 1.00 21.89 126 SER A CA 1
ATOM 793 C C . SER A 1 131 ? 48.351 5.336 51.748 1.00 22.02 126 SER A C 1
ATOM 794 O O . SER A 1 131 ? 49.480 5.143 51.292 1.00 22.38 126 SER A O 1
ATOM 797 N N . TYR A 1 132 ? 47.765 6.531 51.744 1.00 21.17 127 TYR A N 1
ATOM 798 C CA . TYR A 1 132 ? 48.385 7.695 51.113 1.00 20.77 127 TYR A CA 1
ATOM 799 C C . TYR A 1 132 ? 48.113 8.941 51.949 1.00 20.32 127 TYR A C 1
ATOM 800 O O . TYR A 1 132 ? 46.963 9.261 52.235 1.00 20.78 127 TYR A O 1
ATOM 809 N N . ASP A 1 133 ? 49.171 9.635 52.358 1.00 19.68 128 ASP A N 1
ATOM 810 C CA . ASP A 1 133 ? 49.035 10.818 53.207 1.00 20.86 128 ASP A CA 1
ATOM 811 C C . ASP A 1 133 ? 48.334 11.973 52.497 1.00 19.35 128 ASP A C 1
ATOM 812 O O . ASP A 1 133 ? 47.912 12.933 53.146 1.00 20.26 128 ASP A O 1
ATOM 817 N N . LYS A 1 134 ? 48.207 11.889 51.175 1.00 18.85 129 LYS A N 1
ATOM 818 C CA . LYS A 1 134 ? 47.535 12.945 50.418 1.00 18.08 129 LYS A CA 1
ATOM 819 C C . LYS A 1 134 ? 46.246 12.458 49.734 1.00 16.52 129 LYS A C 1
ATOM 820 O O . LYS A 1 134 ? 45.878 12.947 48.666 1.00 17.00 129 LYS A O 1
ATOM 826 N N . ALA A 1 135 ? 45.551 11.508 50.365 1.00 16.18 130 ALA A N 1
ATOM 827 C CA . ALA A 1 135 ? 44.241 11.056 49.884 1.00 16.10 130 ALA A CA 1
ATOM 828 C C . ALA A 1 135 ? 43.128 11.457 50.835 1.00 15.11 130 ALA A C 1
ATOM 829 O O . ALA A 1 135 ? 43.274 11.341 52.051 1.00 16.35 130 ALA A O 1
ATOM 831 N N . TRP A 1 136 ? 42.015 11.903 50.263 1.00 14.02 131 TRP A N 1
ATOM 832 C CA . TRP A 1 136 ? 40.819 12.244 51.018 1.00 13.31 131 TRP A CA 1
ATOM 833 C C . TRP A 1 136 ? 39.578 11.803 50.245 1.00 13.55 131 TRP A C 1
ATOM 834 O O . TRP A 1 136 ? 39.665 11.450 49.065 1.00 13.65 131 TRP A O 1
ATOM 845 N N . TYR A 1 137 ? 38.423 11.839 50.907 1.00 12.62 132 TYR A N 1
ATOM 846 C CA . TYR A 1 137 ? 37.170 11.414 50.293 1.00 12.66 132 TYR A CA 1
ATOM 847 C C . TYR A 1 137 ? 36.038 12.376 50.611 1.00 12.20 132 TYR A C 1
ATOM 848 O O . TYR A 1 137 ? 35.932 12.858 51.738 1.00 12.78 132 TYR A O 1
ATOM 857 N N . VAL A 1 138 ? 35.199 12.649 49.614 1.00 11.87 133 VAL A N 1
ATOM 858 C CA . VAL A 1 138 ? 33.955 13.375 49.847 1.00 10.79 133 VAL A CA 1
ATOM 859 C C . VAL A 1 138 ? 32.777 12.519 49.402 1.00 10.60 133 VAL A C 1
ATOM 860 O O . VAL A 1 138 ? 32.714 12.063 48.258 1.00 10.99 133 VAL A O 1
ATOM 864 N N . GLY A 1 139 ? 31.827 12.315 50.302 1.00 11.29 134 GLY A N 1
ATOM 865 C CA . GLY A 1 139 ? 30.649 11.546 49.961 1.00 12.01 134 GLY A CA 1
ATOM 866 C C . GLY A 1 139 ? 29.593 11.634 51.038 1.00 10.83 134 GLY A C 1
ATOM 867 O O . GLY A 1 139 ? 29.293 12.721 51.541 1.00 11.27 134 GLY A O 1
ATOM 868 N N . THR A 1 140 ? 29.055 10.475 51.405 1.00 10.89 135 THR A N 1
ATOM 869 C CA . THR A 1 140 ? 27.937 10.385 52.332 1.00 11.30 135 THR A CA 1
ATOM 870 C C . THR A 1 140 ? 28.038 9.113 53.161 1.00 10.92 135 THR A C 1
ATOM 871 O O . THR A 1 140 ? 28.887 8.248 52.913 1.00 11.48 135 THR A O 1
ATOM 875 N N . THR A 1 141 ? 27.133 9.010 54.130 1.00 11.99 136 THR A N 1
ATOM 876 C CA . THR A 1 141 ? 26.947 7.808 54.930 1.00 12.52 136 THR A CA 1
ATOM 877 C C . THR A 1 141 ? 25.614 7.207 54.484 1.00 12.44 136 THR A C 1
ATOM 878 O O . THR A 1 141 ? 24.559 7.606 54.969 1.00 12.27 136 THR A O 1
ATOM 882 N N . PRO A 1 142 ? 25.649 6.280 53.512 1.00 11.88 137 PRO A N 1
ATOM 883 C CA . PRO A 1 142 ? 24.384 5.853 52.899 1.00 11.26 137 PRO A CA 1
ATOM 884 C C . PRO A 1 142 ? 23.429 5.108 53.835 1.00 12.84 137 PRO A C 1
ATOM 885 O O . PRO A 1 142 ? 22.225 5.088 53.564 1.00 11.86 137 PRO A O 1
ATOM 889 N N . LYS A 1 143 ? 23.930 4.539 54.927 1.00 11.20 138 LYS A N 1
ATOM 890 C CA . LYS A 1 143 ? 23.029 3.990 55.932 1.00 12.07 138 LYS A CA 1
ATOM 891 C C . LYS A 1 143 ? 21.956 5.015 56.297 1.00 12.12 138 LYS A C 1
ATOM 892 O O . LYS A 1 143 ? 20.777 4.678 56.459 1.00 12.06 138 LYS A O 1
ATOM 898 N N . ASP A 1 144 ? 22.366 6.271 56.442 1.00 11.84 139 ASP A N 1
ATOM 899 C CA . ASP A 1 144 ? 21.433 7.304 56.844 1.00 12.68 139 ASP A CA 1
ATOM 900 C C . ASP A 1 144 ? 20.347 7.513 55.794 1.00 11.65 139 ASP A C 1
ATOM 901 O O . ASP A 1 144 ? 19.197 7.798 56.139 1.00 11.95 139 ASP A O 1
ATOM 906 N N . SER A 1 145 ? 20.695 7.357 54.520 1.00 11.61 140 SER A N 1
ATOM 907 C CA . SER A 1 145 ? 19.708 7.493 53.455 1.00 11.97 140 SER A CA 1
ATOM 908 C C . SER A 1 145 ? 18.757 6.301 53.411 1.00 12.57 140 SER A C 1
ATOM 909 O O . SER A 1 145 ? 17.587 6.457 53.064 1.00 12.15 140 SER A O 1
ATOM 912 N N . GLY A 1 146 ? 19.241 5.112 53.775 1.00 11.50 141 GLY A N 1
ATOM 913 C CA . GLY A 1 146 ? 18.368 3.953 53.847 1.00 12.41 141 GLY A CA 1
ATOM 914 C C . GLY A 1 146 ? 17.325 4.125 54.944 1.00 11.77 141 GLY A C 1
ATOM 915 O O . GLY A 1 146 ? 16.132 3.855 54.760 1.00 11.45 141 GLY A O 1
ATOM 916 N N . ILE A 1 147 ? 17.782 4.585 56.102 1.00 12.55 142 ILE A N 1
ATOM 917 C CA . ILE A 1 147 ? 16.874 4.871 57.212 1.00 12.14 142 ILE A CA 1
ATOM 918 C C . ILE A 1 147 ? 15.844 5.934 56.825 1.00 11.43 142 ILE A C 1
ATOM 919 O O . ILE A 1 147 ? 14.645 5.762 57.062 1.00 12.44 142 ILE A O 1
ATOM 924 N N . LEU A 1 148 ? 16.295 7.022 56.206 1.00 11.52 143 LEU A N 1
ATOM 925 C CA . LEU A 1 148 ? 15.363 8.074 55.799 1.00 12.18 143 LEU A CA 1
ATOM 926 C C . LEU A 1 148 ? 14.358 7.546 54.784 1.00 11.98 143 LEU A C 1
ATOM 927 O O . LEU A 1 148 ? 13.175 7.869 54.857 1.00 12.75 143 LEU A O 1
ATOM 932 N N . GLN A 1 149 ? 14.813 6.712 53.853 1.00 11.77 144 GLN A N 1
ATOM 933 C CA . GLN A 1 149 ? 13.889 6.156 52.868 1.00 11.16 144 GLN A CA 1
ATOM 934 C C . GLN A 1 149 ? 12.848 5.286 53.565 1.00 12.15 144 GLN A C 1
ATOM 935 O O . GLN A 1 149 ? 11.660 5.344 53.242 1.00 12.44 144 GLN A O 1
ATOM 941 N N . GLY A 1 150 ? 13.295 4.483 54.529 1.00 12.09 145 GLY A N 1
ATOM 942 C CA . GLY A 1 150 ? 12.381 3.702 55.342 1.00 12.70 145 GLY A CA 1
ATOM 943 C C . GLY A 1 150 ? 11.344 4.565 56.044 1.00 12.36 145 GLY A C 1
ATOM 944 O O . GLY A 1 150 ? 10.168 4.210 56.113 1.00 12.51 145 GLY A O 1
ATOM 945 N N . GLN A 1 151 ? 11.780 5.701 56.581 1.00 12.33 146 GLN A N 1
ATOM 946 C CA . GLN A 1 151 ? 10.866 6.611 57.269 1.00 12.78 146 GLN A CA 1
ATOM 947 C C . GLN A 1 151 ? 9.840 7.206 56.303 1.00 12.03 146 GLN A C 1
ATOM 948 O O . GLN A 1 151 ? 8.656 7.341 56.636 1.00 13.55 146 GLN A O 1
ATOM 954 N N . VAL A 1 152 ? 10.294 7.571 55.110 1.00 11.79 147 VAL A N 1
ATOM 955 C CA . VAL A 1 152 ? 9.414 8.110 54.092 1.00 12.62 147 VAL A CA 1
ATOM 956 C C . VAL A 1 152 ? 8.374 7.066 53.671 1.00 12.74 147 VAL A C 1
ATOM 957 O O . VAL A 1 152 ? 7.184 7.373 53.531 1.00 13.64 147 VAL A O 1
ATOM 961 N N . ILE A 1 153 ? 8.817 5.824 53.490 1.00 12.57 148 ILE A N 1
ATOM 962 C CA . ILE A 1 153 ? 7.905 4.735 53.142 1.00 12.48 148 ILE A CA 1
ATOM 963 C C . ILE A 1 153 ? 6.916 4.475 54.272 1.00 12.66 148 ILE A C 1
ATOM 964 O O . ILE A 1 153 ? 5.713 4.314 54.028 1.00 13.91 148 ILE A O 1
ATOM 969 N N . GLU A 1 154 ? 7.413 4.431 55.506 1.00 12.46 149 GLU A N 1
ATOM 970 C CA . GLU A 1 154 ? 6.549 4.175 56.653 1.00 13.37 149 GLU A CA 1
ATOM 971 C C . GLU A 1 154 ? 5.404 5.181 56.734 1.00 13.45 149 GLU A C 1
ATOM 972 O O . GLU A 1 154 ? 4.242 4.808 56.917 1.00 14.47 149 GLU A O 1
ATOM 978 N N . LYS A 1 155 ? 5.731 6.460 56.601 1.00 13.56 150 LYS A N 1
ATOM 979 C CA . LYS A 1 155 ? 4.725 7.508 56.676 1.00 15.21 150 LYS A CA 1
ATOM 980 C C . LYS A 1 155 ? 3.654 7.340 55.593 1.00 14.98 150 LYS A C 1
ATOM 981 O O . LYS A 1 155 ? 2.458 7.432 55.871 1.00 16.01 150 LYS A O 1
ATOM 987 N N . ALA A 1 156 ? 4.079 7.082 54.361 1.00 14.79 151 ALA A N 1
ATOM 988 C CA . ALA A 1 156 ? 3.141 6.937 53.255 1.00 15.10 151 ALA A CA 1
ATOM 989 C C . ALA A 1 156 ? 2.287 5.675 53.411 1.00 15.64 151 ALA A C 1
ATOM 990 O O . ALA A 1 156 ? 1.081 5.695 53.178 1.00 15.90 151 ALA A O 1
ATOM 992 N N . TRP A 1 157 ? 2.920 4.578 53.810 1.00 14.08 152 TRP A N 1
ATOM 993 C CA . TRP A 1 157 ? 2.231 3.310 54.014 1.00 15.36 152 TRP A CA 1
ATOM 994 C C . TRP A 1 157 ? 1.127 3.451 55.058 1.00 16.11 152 TRP A C 1
ATOM 995 O O . TRP A 1 157 ? -0.008 3.019 54.848 1.00 16.83 152 TRP A O 1
ATOM 1006 N N . LEU A 1 158 ? 1.456 4.079 56.181 1.00 16.08 153 LEU A N 1
ATOM 1007 C CA . LEU A 1 158 ? 0.488 4.234 57.262 1.00 17.49 153 LEU A CA 1
ATOM 1008 C C . LEU A 1 158 ? -0.655 5.162 56.868 1.00 17.89 153 LEU A C 1
ATOM 1009 O O . LEU A 1 158 ? -1.789 4.989 57.313 1.00 20.17 153 LEU A O 1
ATOM 1014 N N . ALA A 1 159 ? -0.358 6.142 56.023 1.00 17.32 154 ALA A N 1
ATOM 1015 C CA . ALA A 1 159 ? -1.365 7.107 55.603 1.00 18.21 154 ALA A CA 1
ATOM 1016 C C . ALA A 1 159 ? -2.268 6.578 54.484 1.00 19.16 154 ALA A C 1
ATOM 1017 O O . ALA A 1 159 ? -3.312 7.162 54.198 1.00 20.95 154 ALA A O 1
ATOM 1019 N N . ASN A 1 160 ? -1.870 5.470 53.868 1.00 17.75 155 ASN A N 1
ATOM 1020 C CA . ASN A 1 160 ? -2.579 4.924 52.713 1.00 17.77 155 ASN A CA 1
ATOM 1021 C C . ASN A 1 160 ? -2.846 3.426 52.833 1.00 17.87 155 ASN A C 1
ATOM 1022 O O . ASN A 1 160 ? -2.140 2.625 52.233 1.00 17.42 155 ASN A O 1
ATOM 1027 N N . PRO A 1 161 ? -3.879 3.045 53.597 1.00 19.19 156 PRO A N 1
ATOM 1028 C CA . PRO A 1 161 ? -4.231 1.627 53.739 1.00 20.17 156 PRO A CA 1
ATOM 1029 C C . PRO A 1 161 ? -4.484 0.939 52.401 1.00 17.62 156 PRO A C 1
ATOM 1030 O O . PRO A 1 161 ? -4.283 -0.274 52.284 1.00 17.13 156 PRO A O 1
ATOM 1034 N N . ALA A 1 162 ? -4.913 1.700 51.397 1.00 17.15 157 ALA A N 1
ATOM 1035 C CA . ALA A 1 162 ? -5.172 1.125 50.080 1.00 16.60 157 ALA A CA 1
ATOM 1036 C C . ALA A 1 162 ? -3.924 0.527 49.440 1.00 16.23 157 ALA A C 1
ATOM 1037 O O . ALA A 1 162 ? -4.031 -0.306 48.542 1.00 17.98 157 ALA A O 1
ATOM 1039 N N . TYR A 1 163 ? -2.744 0.959 49.878 1.00 15.96 158 TYR A N 1
ATOM 1040 C CA . TYR A 1 163 ? -1.504 0.419 49.323 1.00 15.55 158 TYR A CA 1
ATOM 1041 C C . TYR A 1 163 ? -1.384 -1.077 49.601 1.00 15.18 158 TYR A C 1
ATOM 1042 O O . TYR A 1 163 ? -0.744 -1.810 48.851 1.00 15.07 158 TYR A O 1
ATOM 1051 N N . ASP A 1 164 ? -1.969 -1.519 50.709 1.00 16.00 159 ASP A N 1
ATOM 1052 C CA . ASP A 1 164 ? -1.887 -2.912 51.119 1.00 16.15 159 ASP A CA 1
ATOM 1053 C C . ASP A 1 164 ? -2.912 -3.737 50.351 1.00 15.78 159 ASP A C 1
ATOM 1054 O O . ASP A 1 164 ? -3.958 -4.112 50.882 1.00 16.62 159 ASP A O 1
ATOM 1059 N N . LEU A 1 165 ? -2.599 -4.011 49.092 1.00 15.14 160 LEU A N 1
ATOM 1060 C CA . LEU A 1 165 ? -3.560 -4.597 48.168 1.00 15.30 160 LEU A CA 1
ATOM 1061 C C . LEU A 1 165 ? -4.169 -5.902 48.663 1.00 15.82 160 LEU A C 1
ATOM 1062 O O . LEU A 1 165 ? -5.373 -6.116 48.515 1.00 17.05 160 LEU A O 1
ATOM 1067 N N . ASN A 1 166 ? -3.358 -6.779 49.252 1.00 16.47 161 ASN A N 1
ATOM 1068 C CA . ASN A 1 166 ? -3.896 -8.063 49.706 1.00 18.04 161 ASN A CA 1
ATOM 1069 C C . ASN A 1 166 ? -4.389 -8.048 51.149 1.00 19.09 161 ASN A C 1
ATOM 1070 O O . ASN A 1 166 ? -4.898 -9.055 51.642 1.00 20.75 161 ASN A O 1
ATOM 1075 N N . GLY A 1 167 ? -4.251 -6.902 51.810 1.00 16.86 162 GLY A N 1
ATOM 1076 C CA . GLY A 1 167 ? -4.781 -6.703 53.150 1.00 18.04 162 GLY A CA 1
ATOM 1077 C C . GLY A 1 167 ? -4.093 -7.463 54.272 1.00 19.19 162 GLY A C 1
ATOM 1078 O O . GLY A 1 167 ? -4.651 -7.589 55.365 1.00 20.29 162 GLY A O 1
ATOM 1079 N N . ASP A 1 168 ? -2.885 -7.959 54.022 1.00 18.27 163 ASP A N 1
ATOM 1080 C CA . ASP A 1 168 ? -2.210 -8.811 54.999 1.00 19.13 163 ASP A CA 1
ATOM 1081 C C . ASP A 1 168 ? -1.355 -8.066 56.030 1.00 18.94 163 ASP A C 1
ATOM 1082 O O . ASP A 1 168 ? -0.801 -8.681 56.941 1.00 19.86 163 ASP A O 1
ATOM 1087 N N . GLY A 1 169 ? -1.255 -6.747 55.884 1.00 18.72 164 GLY A N 1
ATOM 1088 C CA . GLY A 1 169 ? -0.456 -5.933 56.785 1.00 19.83 164 GLY A CA 1
ATOM 1089 C C . GLY A 1 169 ? 1.024 -5.913 56.437 1.00 19.22 164 GLY A C 1
ATOM 1090 O O . GLY A 1 169 ? 1.805 -5.203 57.078 1.00 20.87 164 GLY A O 1
ATOM 1091 N N . VAL A 1 170 ? 1.407 -6.693 55.427 1.00 16.87 165 VAL A N 1
ATOM 1092 C CA . VAL A 1 170 ? 2.799 -6.831 55.007 1.00 15.72 165 VAL A CA 1
ATOM 1093 C C . VAL A 1 170 ? 3.035 -6.010 53.746 1.00 15.20 165 VAL A C 1
ATOM 1094 O O . VAL A 1 170 ? 2.175 -5.970 52.866 1.00 14.93 165 VAL A O 1
ATOM 1098 N N . ILE A 1 171 ? 4.193 -5.361 53.638 1.00 14.09 166 ILE A N 1
ATOM 1099 C CA . ILE A 1 171 ? 4.515 -4.660 52.401 1.00 14.73 166 ILE A CA 1
ATOM 1100 C C . ILE A 1 171 ? 5.136 -5.650 51.422 1.00 14.35 166 ILE A C 1
ATOM 1101 O O . ILE A 1 171 ? 6.268 -6.097 51.634 1.00 13.95 166 ILE A O 1
ATOM 1106 N N . GLN A 1 172 ? 4.407 -5.996 50.357 1.00 13.49 167 GLN A N 1
ATOM 1107 C CA . GLN A 1 172 ? 4.974 -6.780 49.262 1.00 13.69 167 GLN A CA 1
ATOM 1108 C C . GLN A 1 172 ? 5.668 -5.801 48.326 1.00 13.06 167 GLN A C 1
ATOM 1109 O O . GLN A 1 172 ? 5.010 -4.965 47.715 1.00 13.86 167 GLN A O 1
ATOM 1115 N N . TYR A 1 173 ? 6.991 -5.887 48.230 1.00 12.76 168 TYR A N 1
ATOM 1116 C CA . TYR A 1 173 ? 7.747 -4.903 47.462 1.00 13.05 168 TYR A CA 1
ATOM 1117 C C . TYR A 1 173 ? 8.663 -5.536 46.431 1.00 11.91 168 TYR A C 1
ATOM 1118 O O . TYR A 1 173 ? 8.973 -6.729 46.486 1.00 13.14 168 TYR A O 1
ATOM 1127 N N . VAL A 1 174 ? 9.100 -4.712 45.491 1.00 12.07 169 VAL A N 1
ATOM 1128 C CA . VAL A 1 174 ? 10.240 -5.043 44.654 1.00 13.22 169 VAL A CA 1
ATOM 1129 C C . VAL A 1 174 ? 11.346 -4.036 44.917 1.00 12.69 169 VAL A C 1
ATOM 1130 O O . VAL A 1 174 ? 11.079 -2.888 45.269 1.00 12.68 169 VAL A O 1
ATOM 1142 N N . LEU A 1 176 ? 14.820 -2.273 43.418 1.00 12.29 171 LEU A N 1
ATOM 1143 C CA . LEU A 1 176 ? 15.743 -1.961 42.337 1.00 12.25 171 LEU A CA 1
ATOM 1144 C C . LEU A 1 176 ? 17.099 -1.593 42.927 1.00 11.46 171 LEU A C 1
ATOM 1145 O O . LEU A 1 176 ? 17.278 -0.507 43.490 1.00 11.75 171 LEU A O 1
ATOM 1150 N N . PHE A 1 177 ? 18.024 -2.543 42.844 1.00 12.76 172 PHE A N 1
ATOM 1151 C CA . PHE A 1 177 ? 19.367 -2.409 43.392 1.00 12.32 172 PHE A CA 1
ATOM 1152 C C . PHE A 1 177 ? 20.261 -1.633 42.425 1.00 13.12 172 PHE A C 1
ATOM 1153 O O . PHE A 1 177 ? 20.136 -1.766 41.206 1.00 13.17 172 PHE A O 1
ATOM 1161 N N . GLY A 1 178 ? 21.158 -0.821 42.972 1.00 12.15 173 GLY A N 1
ATOM 1162 C CA . GLY A 1 178 ? 22.066 -0.035 42.155 1.00 12.74 173 GLY A CA 1
ATOM 1163 C C . GLY A 1 178 ? 23.250 -0.829 41.622 1.00 14.03 173 GLY A C 1
ATOM 1164 O O . GLY A 1 178 ? 23.090 -1.754 40.835 1.00 15.84 173 GLY A O 1
ATOM 1165 N N . GLU A 1 179 ? 24.446 -0.459 42.061 1.00 13.23 174 GLU A N 1
ATOM 1166 C CA . GLU A 1 179 ? 25.697 -0.955 41.501 1.00 13.93 174 GLU A CA 1
ATOM 1167 C C . GLU A 1 179 ? 26.372 -1.869 42.517 1.00 14.17 174 GLU A C 1
ATOM 1168 O O . GLU A 1 179 ? 26.671 -1.433 43.625 1.00 14.32 174 GLU A O 1
ATOM 1174 N N . PRO A 1 180 ? 26.613 -3.139 42.151 1.00 15.22 175 PRO A N 1
ATOM 1175 C CA . PRO A 1 180 ? 27.325 -4.047 43.059 1.00 15.56 175 PRO A CA 1
ATOM 1176 C C . PRO A 1 180 ? 28.671 -3.451 43.462 1.00 16.33 175 PRO A C 1
ATOM 1177 O O . PRO A 1 180 ? 29.395 -2.935 42.608 1.00 16.44 175 PRO A O 1
ATOM 1181 N N . GLY A 1 181 ? 28.992 -3.500 44.752 1.00 15.29 176 GLY A N 1
ATOM 1182 C CA . GLY A 1 181 ? 30.269 -3.002 45.227 1.00 15.42 176 GLY A CA 1
ATOM 1183 C C . GLY A 1 181 ? 30.317 -1.517 45.539 1.00 15.24 176 GLY A C 1
ATOM 1184 O O . GLY A 1 181 ? 31.303 -1.031 46.085 1.00 15.50 176 GLY A O 1
ATOM 1185 N N . GLN A 1 182 ? 29.269 -0.788 45.175 1.00 14.31 177 GLN A N 1
ATOM 1186 C CA . GLN A 1 182 ? 29.167 0.620 45.529 1.00 13.52 177 GLN A CA 1
ATOM 1187 C C . GLN A 1 182 ? 28.340 0.661 46.810 1.00 12.62 177 GLN A C 1
ATOM 1188 O O . GLN A 1 182 ? 27.149 0.373 46.782 1.00 13.90 177 GLN A O 1
ATOM 1194 N N . PRO A 1 183 ? 28.972 1.007 47.947 1.00 13.06 178 PRO A N 1
ATOM 1195 C CA . PRO A 1 183 ? 28.298 0.861 49.246 1.00 14.33 178 PRO A CA 1
ATOM 1196 C C . PRO A 1 183 ? 26.943 1.566 49.370 1.00 13.57 178 PRO A C 1
ATOM 1197 O O . PRO A 1 183 ? 26.140 1.163 50.212 1.00 14.80 178 PRO A O 1
ATOM 1201 N N . ASP A 1 184 ? 26.687 2.594 48.568 1.00 12.94 179 ASP A N 1
ATOM 1202 C CA . ASP A 1 184 ? 25.391 3.261 48.629 1.00 12.08 179 ASP A CA 1
ATOM 1203 C C . ASP A 1 184 ? 24.243 2.287 48.319 1.00 11.32 179 ASP A C 1
ATOM 1204 O O . ASP A 1 184 ? 23.161 2.374 48.896 1.00 11.65 179 ASP A O 1
ATOM 1209 N N . ALA A 1 185 ? 24.474 1.378 47.381 1.00 12.10 180 ALA A N 1
ATOM 1210 C CA . ALA A 1 185 ? 23.449 0.418 46.994 1.00 12.66 180 ALA A CA 1
ATOM 1211 C C . ALA A 1 185 ? 23.112 -0.576 48.103 1.00 12.60 180 ALA A C 1
ATOM 1212 O O . ALA A 1 185 ? 21.955 -0.704 48.502 1.00 12.70 180 ALA A O 1
ATOM 1214 N N . GLU A 1 186 ? 24.113 -1.280 48.620 1.00 14.84 181 GLU A N 1
ATOM 1215 C CA . GLU A 1 186 ? 23.823 -2.238 49.679 1.00 17.17 181 GLU A CA 1
ATOM 1216 C C . GLU A 1 186 ? 23.247 -1.568 50.925 1.00 13.62 181 GLU A C 1
ATOM 1217 O O . GLU A 1 186 ? 22.344 -2.105 51.551 1.00 14.24 181 GLU A O 1
ATOM 1223 N N . ALA A 1 187 ? 23.749 -0.393 51.285 1.00 12.59 182 ALA A N 1
ATOM 1224 C CA . ALA A 1 187 ? 23.240 0.277 52.471 1.00 12.57 182 ALA A CA 1
ATOM 1225 C C . ALA A 1 187 ? 21.775 0.697 52.324 1.00 11.54 182 ALA A C 1
ATOM 1226 O O . ALA A 1 187 ? 20.974 0.515 53.240 1.00 12.70 182 ALA A O 1
ATOM 1228 N N . ARG A 1 188 ? 21.413 1.256 51.175 1.00 11.72 183 ARG A N 1
ATOM 1229 C CA . ARG A 1 188 ? 20.026 1.662 50.984 1.00 11.37 183 ARG A CA 1
ATOM 1230 C C . ARG A 1 188 ? 19.099 0.459 50.912 1.00 11.47 183 ARG A C 1
ATOM 1231 O O . ARG A 1 188 ? 17.960 0.517 51.374 1.00 13.02 183 ARG A O 1
ATOM 1239 N N . THR A 1 189 ? 19.590 -0.628 50.332 1.00 12.32 184 THR A N 1
ATOM 1240 C CA . THR A 1 189 ? 18.818 -1.865 50.239 1.00 12.55 184 THR A CA 1
ATOM 1241 C C . THR A 1 189 ? 18.579 -2.473 51.624 1.00 12.97 184 THR A C 1
ATOM 1242 O O . THR A 1 189 ? 17.454 -2.863 51.972 1.00 14.10 184 THR A O 1
ATOM 1246 N N . LYS A 1 190 ? 19.641 -2.534 52.423 1.00 13.38 185 LYS A N 1
ATOM 1247 C CA . LYS A 1 190 ? 19.586 -3.129 53.755 1.00 13.87 185 LYS A CA 1
ATOM 1248 C C . LYS A 1 190 ? 18.789 -2.287 54.743 1.00 13.30 185 LYS A C 1
ATOM 1249 O O . LYS A 1 190 ? 17.880 -2.790 55.406 1.00 13.79 185 LYS A O 1
ATOM 1255 N N . TYR A 1 191 ? 19.115 -1.003 54.836 1.00 12.84 186 TYR A N 1
ATOM 1256 C CA . TYR A 1 191 ? 18.609 -0.189 55.937 1.00 13.17 186 TYR A CA 1
ATOM 1257 C C . TYR A 1 191 ? 17.180 0.338 55.752 1.00 13.12 186 TYR A C 1
ATOM 1258 O O . TYR A 1 191 ? 16.494 0.584 56.738 1.00 14.22 186 TYR A O 1
ATOM 1267 N N . SER A 1 192 ? 16.719 0.477 54.508 1.00 12.62 187 SER A N 1
ATOM 1268 C CA . SER A 1 192 ? 15.324 0.849 54.281 1.00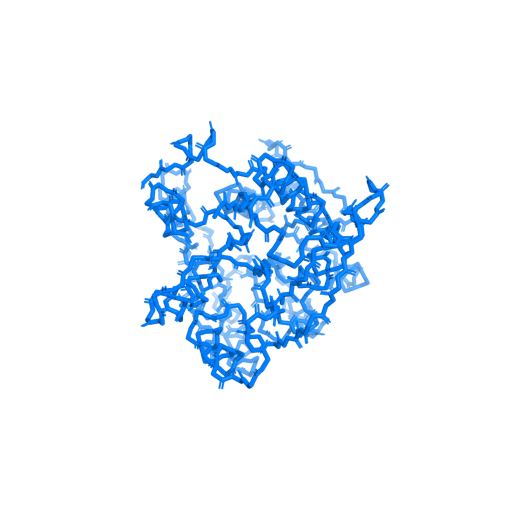 13.23 187 SER A CA 1
ATOM 1269 C C . SER A 1 192 ? 14.415 -0.240 54.860 1.00 12.14 187 SER A C 1
ATOM 1270 O O . SER A 1 192 ? 13.501 0.035 55.654 1.00 13.92 187 SER A O 1
ATOM 1273 N N . ILE A 1 193 ? 14.674 -1.482 54.462 1.00 12.32 188 ILE A N 1
ATOM 1274 C CA . ILE A 1 193 ? 13.897 -2.618 54.930 1.00 12.77 188 ILE A CA 1
ATOM 1275 C C . ILE A 1 193 ? 14.092 -2.866 56.429 1.00 13.43 188 ILE A C 1
ATOM 1276 O O . ILE A 1 193 ? 13.121 -3.116 57.149 1.00 13.56 188 ILE A O 1
ATOM 1281 N N . GLU A 1 194 ? 15.330 -2.786 56.909 1.00 13.28 189 GLU A N 1
ATOM 1282 C CA . GLU A 1 194 ? 15.568 -2.996 58.332 1.00 13.96 189 GLU A CA 1
ATOM 1283 C C . GLU A 1 194 ? 14.816 -1.968 59.175 1.00 13.62 189 GLU A C 1
ATOM 1284 O O . GLU A 1 194 ? 14.274 -2.302 60.224 1.00 14.61 189 GLU A O 1
ATOM 1290 N N . TYR A 1 195 ? 14.767 -0.720 58.720 1.00 13.42 190 TYR A N 1
ATOM 1291 C CA . TYR A 1 195 ? 14.014 0.291 59.449 1.00 13.41 190 TYR A CA 1
ATOM 1292 C C . TYR A 1 195 ? 12.535 -0.087 59.557 1.00 13.21 190 TYR A C 1
ATOM 1293 O O . TYR A 1 195 ? 11.938 -0.026 60.634 1.00 13.34 190 TYR A O 1
ATOM 1302 N N . LEU A 1 196 ? 11.941 -0.459 58.430 1.00 13.30 191 LEU A N 1
ATOM 1303 C CA . LEU A 1 196 ? 10.536 -0.823 58.417 1.00 13.86 191 LEU A CA 1
ATOM 1304 C C . LEU A 1 196 ? 10.283 -1.972 59.393 1.00 12.59 191 LEU A C 1
ATOM 1305 O O . LEU A 1 196 ? 9.373 -1.908 60.222 1.00 13.28 191 LEU A O 1
ATOM 1310 N N . ASN A 1 197 ? 11.104 -3.014 59.317 1.00 13.30 192 ASN A N 1
ATOM 1311 C CA . ASN A 1 197 ? 10.928 -4.160 60.206 1.00 13.69 192 ASN A CA 1
ATOM 1312 C C . ASN A 1 197 ? 11.104 -3.763 61.683 1.00 14.01 192 ASN A C 1
ATOM 1313 O O . ASN A 1 197 ? 10.408 -4.275 62.559 1.00 14.05 192 ASN A O 1
ATOM 1318 N N . GLU A 1 198 ? 12.044 -2.857 61.952 1.00 13.63 193 GLU A N 1
ATOM 1319 C CA . GLU A 1 198 ? 12.340 -2.408 63.310 1.00 14.91 193 GLU A CA 1
ATOM 1320 C C . GLU A 1 198 ? 11.148 -1.688 63.921 1.00 15.11 193 GLU A C 1
ATOM 1321 O O . GLU A 1 198 ? 11.001 -1.656 65.145 1.00 15.04 193 GLU A O 1
ATOM 1327 N N . LYS A 1 199 ? 10.318 -1.099 63.060 1.00 15.47 194 LYS A N 1
ATOM 1328 C CA . LYS A 1 199 ? 9.130 -0.383 63.512 1.00 16.45 194 LYS A CA 1
ATOM 1329 C C . LYS A 1 199 ? 7.893 -1.274 63.483 1.00 17.29 194 LYS A C 1
ATOM 1330 O O . LYS A 1 199 ? 6.772 -0.789 63.605 1.00 20.06 194 LYS A O 1
ATOM 1336 N N . GLY A 1 200 ? 8.103 -2.577 63.330 1.00 16.83 195 GLY A N 1
ATOM 1337 C CA . GLY A 1 200 ? 7.009 -3.526 63.357 1.00 18.43 195 GLY A CA 1
ATOM 1338 C C . GLY A 1 200 ? 6.175 -3.517 62.091 1.00 20.01 195 GLY A C 1
ATOM 1339 O O . GLY A 1 200 ? 4.972 -3.793 62.138 1.00 24.47 195 GLY A O 1
ATOM 1340 N N . ILE A 1 201 ? 6.797 -3.188 60.964 1.00 16.53 196 ILE A N 1
ATOM 1341 C CA . ILE A 1 201 ? 6.133 -3.335 59.678 1.00 16.96 196 ILE A CA 1
ATOM 1342 C C . ILE A 1 201 ? 6.775 -4.477 58.915 1.00 16.45 196 ILE A C 1
ATOM 1343 O O . ILE A 1 201 ? 7.941 -4.398 58.503 1.00 16.42 196 ILE A O 1
ATOM 1348 N N . LYS A 1 202 ? 6.009 -5.548 58.745 1.00 16.22 197 LYS A N 1
ATOM 1349 C CA . LYS A 1 202 ? 6.471 -6.716 58.012 1.00 14.94 197 LYS A CA 1
ATOM 1350 C C . LYS A 1 202 ? 6.618 -6.403 56.527 1.00 14.77 197 LYS A C 1
ATOM 1351 O O . LYS A 1 202 ? 5.871 -5.600 55.967 1.00 16.37 197 LYS A O 1
ATOM 1357 N N . THR A 1 203 ? 7.611 -7.020 55.900 1.00 15.23 198 THR A N 1
ATOM 1358 C CA . THR A 1 203 ? 7.878 -6.806 54.484 1.00 14.84 198 THR A CA 1
ATOM 1359 C C . THR A 1 203 ? 8.095 -8.151 53.803 1.00 15.24 198 THR A C 1
ATOM 1360 O O . THR A 1 203 ? 8.507 -9.121 54.448 1.00 16.94 198 THR A O 1
ATOM 1364 N N . GLU A 1 204 ? 7.822 -8.206 52.502 1.00 14.25 199 GLU A N 1
ATOM 1365 C CA . GLU A 1 204 ? 8.076 -9.400 51.704 1.00 15.15 199 GLU A CA 1
ATOM 1366 C C . GLU A 1 204 ? 8.662 -9.017 50.355 1.00 14.49 199 GLU A C 1
ATOM 1367 O O . GLU A 1 204 ? 8.017 -8.335 49.560 1.00 14.81 199 GLU A O 1
ATOM 1373 N N . GLU A 1 205 ? 9.889 -9.458 50.102 1.00 15.12 200 GLU A N 1
ATOM 1374 C CA . GLU A 1 205 ? 10.589 -9.156 48.859 1.00 15.34 200 GLU A CA 1
ATOM 1375 C C . GLU A 1 205 ? 10.110 -10.080 47.748 1.00 15.67 200 GLU A C 1
ATOM 1376 O O . GLU A 1 205 ? 10.381 -11.284 47.773 1.00 18.21 200 GLU A O 1
ATOM 1382 N N . LEU A 1 206 ? 9.411 -9.519 46.763 1.00 14.67 201 LEU A N 1
ATOM 1383 C CA . LEU A 1 206 ? 8.940 -10.305 45.624 1.00 14.28 201 LEU A CA 1
ATOM 1384 C C . LEU A 1 206 ? 10.020 -10.443 44.561 1.00 15.56 201 LEU A C 1
ATOM 1385 O O . LEU A 1 206 ? 10.143 -11.486 43.922 1.00 17.40 201 LEU A O 1
ATOM 1390 N N . HIS A 1 207 ? 10.782 -9.374 44.357 1.00 14.58 202 HIS A N 1
ATOM 1391 C CA . HIS A 1 207 ? 11.881 -9.366 43.399 1.00 16.30 202 HIS A CA 1
ATOM 1392 C C . HIS A 1 207 ? 12.941 -8.393 43.870 1.00 14.30 202 HIS A C 1
ATOM 1393 O O . HIS A 1 207 ? 12.630 -7.373 44.476 1.00 14.95 202 HIS A O 1
ATOM 1400 N N . LYS A 1 208 ? 14.192 -8.685 43.539 1.00 15.29 203 LYS A N 1
ATOM 1401 C CA . LYS A 1 208 ? 15.281 -7.737 43.725 1.00 15.60 203 LYS A CA 1
ATOM 1402 C C . LYS A 1 208 ? 16.248 -7.962 42.585 1.00 15.86 203 LYS A C 1
ATOM 1403 O O . LYS A 1 208 ? 16.733 -9.075 42.401 1.00 18.59 203 LYS A O 1
ATOM 1409 N N . ASP A 1 209 ? 16.525 -6.925 41.808 1.00 15.26 204 ASP A N 1
ATOM 1410 C CA . ASP A 1 209 ? 17.501 -7.080 40.741 1.00 16.14 204 ASP A CA 1
ATOM 1411 C C . ASP A 1 209 ? 18.301 -5.813 40.518 1.00 13.88 204 ASP A C 1
ATOM 1412 O O . ASP A 1 209 ? 17.940 -4.738 40.984 1.00 14.18 204 ASP A O 1
ATOM 1417 N N . ILE A 1 210 ? 19.402 -5.976 39.801 1.00 15.40 205 ILE A N 1
ATOM 1418 C CA . ILE A 1 210 ? 20.380 -4.934 39.582 1.00 14.47 205 ILE A CA 1
ATOM 1419 C C . ILE A 1 210 ? 20.068 -4.094 38.349 1.00 15.21 205 ILE A C 1
ATOM 1420 O O . ILE A 1 210 ? 19.856 -4.637 37.260 1.00 16.19 205 ILE A O 1
ATOM 1425 N N . ALA A 1 211 ? 20.049 -2.770 38.515 1.00 13.72 206 ALA A N 1
ATOM 1426 C CA . ALA A 1 211 ? 19.857 -1.889 37.368 1.00 13.70 206 ALA A CA 1
ATOM 1427 C C . ALA A 1 211 ? 20.859 -0.736 37.309 1.00 13.09 206 ALA A C 1
ATOM 1428 O O . ALA A 1 211 ? 20.705 0.178 36.504 1.00 13.45 206 ALA A O 1
ATOM 1430 N N . ASN A 1 212 ? 21.884 -0.795 38.159 1.00 13.59 207 ASN A N 1
ATOM 1431 C CA . ASN A 1 212 ? 23.097 0.001 37.960 1.00 14.86 207 ASN A CA 1
ATOM 1432 C C . ASN A 1 212 ? 22.875 1.509 37.880 1.00 13.97 207 ASN A C 1
ATOM 1433 O O . ASN A 1 212 ? 23.547 2.200 37.113 1.00 15.62 207 ASN A O 1
ATOM 1438 N N . TRP A 1 213 ? 21.938 2.000 38.689 1.00 12.72 208 TRP A N 1
ATOM 1439 C CA . TRP A 1 213 ? 21.603 3.426 38.799 1.00 12.70 208 TRP A CA 1
ATOM 1440 C C . TRP A 1 213 ? 20.855 3.984 37.593 1.00 12.51 208 TRP A C 1
ATOM 1441 O O . TRP A 1 213 ? 20.558 5.177 37.556 1.00 12.72 208 TRP A O 1
ATOM 1452 N N . ASP A 1 214 ? 20.558 3.133 36.612 1.00 13.30 209 ASP A N 1
ATOM 1453 C CA . ASP A 1 214 ? 20.138 3.598 35.293 1.00 13.79 209 ASP A CA 1
ATOM 1454 C C . ASP A 1 214 ? 18.635 3.476 35.024 1.00 13.71 209 ASP A C 1
ATOM 1455 O O . ASP A 1 214 ? 18.043 2.418 35.240 1.00 14.30 209 ASP A O 1
ATOM 1460 N N . ALA A 1 215 ? 18.030 4.543 34.503 1.00 13.70 210 ALA A N 1
ATOM 1461 C CA . ALA A 1 215 ? 16.590 4.548 34.234 1.00 14.70 210 ALA A CA 1
ATOM 1462 C C . ALA A 1 215 ? 16.165 3.491 33.220 1.00 13.94 210 ALA A C 1
ATOM 1463 O O . ALA A 1 215 ? 15.212 2.759 33.455 1.00 13.98 210 ALA A O 1
ATOM 1465 N N . ALA A 1 216 ? 16.863 3.411 32.093 1.00 14.88 211 ALA A N 1
ATOM 1466 C CA . ALA A 1 216 ? 16.481 2.458 31.057 1.00 14.73 211 ALA A CA 1
ATOM 1467 C C . ALA A 1 216 ? 16.606 1.006 31.530 1.00 14.86 211 ALA A C 1
ATOM 1468 O O . ALA A 1 216 ? 15.734 0.178 31.267 1.00 14.71 211 ALA A O 1
ATOM 1470 N N . GLN A 1 217 ? 17.672 0.699 32.260 1.00 13.87 212 GLN A N 1
ATOM 1471 C CA . GLN A 1 217 ? 17.816 -0.646 32.802 1.00 13.77 212 GLN A CA 1
ATOM 1472 C C . GLN A 1 217 ? 16.697 -0.956 33.784 1.00 14.01 212 GLN A C 1
ATOM 1473 O O . GLN A 1 217 ? 16.163 -2.062 33.810 1.00 13.44 212 GLN A O 1
ATOM 1479 N N . ALA A 1 218 ? 16.337 0.028 34.595 1.00 12.73 213 ALA A N 1
ATOM 1480 C CA . ALA A 1 218 ? 15.266 -0.163 35.566 1.00 12.36 213 ALA A CA 1
ATOM 1481 C C . ALA A 1 218 ? 13.914 -0.350 34.878 1.00 12.43 213 ALA A C 1
ATOM 1482 O O . ALA A 1 218 ? 13.075 -1.137 35.329 1.00 13.12 213 ALA A O 1
ATOM 1484 N N . LYS A 1 219 ? 13.692 0.389 33.796 1.00 12.84 214 LYS A N 1
ATOM 1485 C CA . LYS A 1 219 ? 12.458 0.271 33.033 1.00 14.10 214 LYS A CA 1
ATOM 1486 C C . LYS A 1 219 ? 12.322 -1.147 32.483 1.00 13.41 214 LYS A C 1
ATOM 1487 O O . LYS A 1 219 ? 11.247 -1.746 32.540 1.00 13.60 214 LYS A O 1
ATOM 1493 N N . ASP A 1 220 ? 13.422 -1.696 31.982 1.00 13.33 215 ASP A N 1
ATOM 1494 C CA . ASP A 1 220 ? 13.404 -3.046 31.442 1.00 13.99 215 ASP A CA 1
ATOM 1495 C C . ASP A 1 220 ? 13.080 -4.066 32.543 1.00 13.21 215 ASP A C 1
ATOM 1496 O O . ASP A 1 220 ? 12.252 -4.954 32.343 1.00 13.85 215 ASP A O 1
ATOM 1501 N N . LYS A 1 221 ? 13.719 -3.929 33.707 1.00 12.78 216 LYS A N 1
ATOM 1502 C CA . LYS A 1 221 ? 13.451 -4.814 34.838 1.00 14.54 216 LYS A CA 1
ATOM 1503 C C . LYS A 1 221 ? 11.993 -4.710 35.279 1.00 12.83 216 LYS A C 1
ATOM 1504 O O . LYS A 1 221 ? 11.320 -5.725 35.503 1.00 13.22 216 LYS A O 1
ATOM 1518 N N . ASP A 1 223 ? 9.418 -3.713 33.551 1.00 11.81 218 ASP A N 1
ATOM 1519 C CA . ASP A 1 223 ? 8.563 -4.299 32.519 1.00 12.38 218 ASP A CA 1
ATOM 1520 C C . ASP A 1 223 ? 8.497 -5.816 32.663 1.00 12.22 218 ASP A C 1
ATOM 1521 O O . ASP A 1 223 ? 7.435 -6.415 32.487 1.00 12.84 218 ASP A O 1
ATOM 1526 N N . ALA A 1 224 ? 9.640 -6.443 32.934 1.00 12.71 219 ALA A N 1
ATOM 1527 C CA . ALA A 1 224 ? 9.657 -7.878 33.174 1.00 13.64 219 ALA A CA 1
ATOM 1528 C C . ALA A 1 224 ? 8.790 -8.234 34.385 1.00 13.16 219 ALA A C 1
ATOM 1529 O O . ALA A 1 224 ? 7.979 -9.166 34.341 1.00 13.40 219 ALA A O 1
ATOM 1531 N N . TRP A 1 225 ? 8.941 -7.476 35.463 1.00 13.01 220 TRP A N 1
ATOM 1532 C CA . TRP A 1 225 ? 8.170 -7.754 36.666 1.00 13.85 220 TRP A CA 1
ATOM 1533 C C . TRP A 1 225 ? 6.668 -7.547 36.466 1.00 14.26 220 TRP A C 1
ATOM 1534 O O . TRP A 1 225 ? 5.859 -8.345 36.936 1.00 15.39 220 TRP A O 1
ATOM 1545 N N . LEU A 1 226 ? 6.304 -6.479 35.767 1.00 13.76 221 LEU A N 1
ATOM 1546 C CA . LEU A 1 226 ? 4.895 -6.147 35.561 1.00 13.51 221 LEU A CA 1
ATOM 1547 C C . LEU A 1 226 ? 4.221 -7.035 34.517 1.00 14.39 221 LEU A C 1
ATOM 1548 O O . LEU A 1 226 ? 2.989 -7.112 34.467 1.00 15.70 221 LEU A O 1
ATOM 1553 N N . SER A 1 227 ? 5.020 -7.712 33.700 1.00 14.68 222 SER A N 1
ATOM 1554 C CA . SER A 1 227 ? 4.476 -8.614 32.687 1.00 15.02 222 SER A CA 1
ATOM 1555 C C . SER A 1 227 ? 4.457 -10.072 33.141 1.00 14.44 222 SER A C 1
ATOM 1556 O O . SER A 1 227 ? 3.957 -10.942 32.427 1.00 16.32 222 SER A O 1
ATOM 1559 N N . GLY A 1 228 ? 5.003 -10.333 34.326 1.00 15.14 223 GLY A N 1
ATOM 1560 C CA . GLY A 1 228 ? 4.995 -11.671 34.891 1.00 16.54 223 GLY A CA 1
ATOM 1561 C C . GLY A 1 228 ? 3.629 -12.080 35.410 1.00 18.99 223 GLY A C 1
ATOM 1562 O O . GLY A 1 228 ? 2.793 -11.227 35.712 1.00 18.89 223 GLY A O 1
ATOM 1563 N N . PRO A 1 229 ? 3.391 -13.396 35.518 1.00 21.00 224 PRO A N 1
ATOM 1564 C CA . PRO A 1 229 ? 2.091 -13.918 35.950 1.00 23.26 224 PRO A CA 1
ATOM 1565 C C . PRO A 1 229 ? 1.673 -13.432 37.334 1.00 22.20 224 PRO A C 1
ATOM 1566 O O . PRO A 1 229 ? 0.477 -13.435 37.645 1.00 25.42 224 PRO A O 1
ATOM 1570 N N . ASN A 1 230 ? 2.639 -13.043 38.159 1.00 19.66 225 ASN A N 1
ATOM 1571 C CA . ASN A 1 230 ? 2.349 -12.668 39.541 1.00 19.06 225 ASN A CA 1
ATOM 1572 C C . ASN A 1 230 ? 2.544 -11.179 39.800 1.00 17.32 225 ASN A C 1
ATOM 1573 O O . ASN A 1 230 ? 2.673 -10.745 40.943 1.00 18.42 225 ASN A O 1
ATOM 1578 N N . ALA A 1 231 ? 2.555 -10.402 38.723 1.00 17.75 226 ALA A N 1
ATOM 1579 C CA . ALA A 1 231 ? 2.744 -8.957 38.793 1.00 16.89 226 ALA A CA 1
ATOM 1580 C C . ALA A 1 231 ? 1.795 -8.311 39.790 1.00 16.06 226 ALA A C 1
ATOM 1581 O O . ALA A 1 231 ? 2.144 -7.345 40.459 1.00 15.98 226 ALA A O 1
ATOM 1583 N N . ASN A 1 232 ? 0.592 -8.866 39.887 1.00 17.31 227 ASN A N 1
ATOM 1584 C CA . ASN A 1 232 ? -0.464 -8.297 40.708 1.00 19.27 227 ASN A CA 1
ATOM 1585 C C . ASN A 1 232 ? -0.123 -8.210 42.191 1.00 17.11 227 ASN A C 1
ATOM 1586 O O . ASN A 1 232 ? -0.742 -7.443 42.927 1.00 16.74 227 ASN A O 1
ATOM 1591 N N . LYS A 1 233 ? 0.838 -9.016 42.632 1.00 15.62 228 LYS A N 1
ATOM 1592 C CA . LYS A 1 233 ? 1.217 -9.044 44.041 1.00 15.64 228 LYS A CA 1
ATOM 1593 C C . LYS A 1 233 ? 1.978 -7.803 44.499 1.00 14.67 228 LYS A C 1
ATOM 1594 O O . LYS A 1 233 ? 2.029 -7.509 45.693 1.00 15.16 228 LYS A O 1
ATOM 1600 N N . ILE A 1 234 ? 2.594 -7.098 43.555 1.00 14.21 229 ILE A N 1
ATOM 1601 C CA . ILE A 1 234 ? 3.467 -5.975 43.891 1.00 14.83 229 ILE A CA 1
ATOM 1602 C C . ILE A 1 234 ? 2.681 -4.805 44.489 1.00 13.76 229 ILE A C 1
ATOM 1603 O O . ILE A 1 234 ? 1.744 -4.311 43.873 1.00 15.57 229 ILE A O 1
ATOM 1608 N N . GLU A 1 235 ? 3.078 -4.360 45.679 1.00 13.54 230 GLU A N 1
ATOM 1609 C CA . GLU A 1 235 ? 2.410 -3.244 46.349 1.00 12.58 230 GLU A CA 1
ATOM 1610 C C . GLU A 1 235 ? 3.248 -1.968 46.389 1.00 13.63 230 GLU A C 1
ATOM 1611 O O . GLU A 1 235 ? 2.705 -0.866 46.320 1.00 14.26 230 GLU A O 1
ATOM 1617 N N . VAL A 1 236 ? 4.563 -2.118 46.509 1.00 13.13 231 VAL A N 1
ATOM 1618 C CA . VAL A 1 236 ? 5.456 -0.976 46.675 1.00 12.71 231 VAL A CA 1
ATOM 1619 C C . VAL A 1 236 ? 6.723 -1.186 45.860 1.00 11.81 231 VAL A C 1
ATOM 1620 O O . VAL A 1 236 ? 7.285 -2.285 45.841 1.00 13.02 231 VAL A O 1
ATOM 1624 N N . VAL A 1 237 ? 7.169 -0.133 45.180 1.00 11.94 232 VAL A N 1
ATOM 1625 C CA . VAL A 1 237 ? 8.430 -0.164 44.444 1.00 11.45 232 VAL A CA 1
ATOM 1626 C C . VAL A 1 237 ? 9.481 0.678 45.174 1.00 11.66 232 VAL A C 1
ATOM 1627 O O . VAL A 1 237 ? 9.280 1.872 45.403 1.00 12.33 232 VAL A O 1
ATOM 1631 N N . ILE A 1 238 ? 10.588 0.046 45.566 1.00 10.95 233 ILE A N 1
ATOM 1632 C CA . ILE A 1 238 ? 11.680 0.748 46.239 1.00 11.30 233 ILE A CA 1
ATOM 1633 C C . ILE A 1 238 ? 12.919 0.712 45.348 1.00 11.16 233 ILE A C 1
ATOM 1634 O O . ILE A 1 238 ? 13.300 -0.349 44.858 1.00 12.81 233 ILE A O 1
ATOM 1639 N N . ALA A 1 239 ? 13.526 1.872 45.098 1.00 11.29 234 ALA A N 1
ATOM 1640 C CA . ALA A 1 239 ? 14.721 1.951 44.260 1.00 11.85 234 ALA A CA 1
ATOM 1641 C C . ALA A 1 239 ? 15.860 2.604 45.045 1.00 11.08 234 ALA A C 1
ATOM 1642 O O . ALA A 1 239 ? 15.635 3.548 45.811 1.00 11.06 234 ALA A O 1
ATOM 1644 N N . ASN A 1 240 ? 17.084 2.122 44.839 1.00 11.09 235 ASN A N 1
ATOM 1645 C CA . ASN A 1 240 ? 18.235 2.698 45.527 1.00 10.51 235 ASN A CA 1
ATOM 1646 C C . ASN A 1 240 ? 18.565 4.107 45.025 1.00 11.00 235 ASN A C 1
ATOM 1647 O O . ASN A 1 240 ? 19.342 4.816 45.668 1.00 12.05 235 ASN A O 1
ATOM 1652 N N . ASN A 1 241 ? 18.032 4.505 43.867 1.00 11.19 236 ASN A N 1
ATOM 1653 C CA . ASN A 1 241 ? 18.166 5.906 43.448 1.00 10.91 236 ASN A CA 1
ATOM 1654 C C . ASN A 1 241 ? 16.979 6.390 42.624 1.00 11.01 236 ASN A C 1
ATOM 1655 O O . ASN A 1 241 ? 16.119 5.598 42.215 1.00 11.56 236 ASN A O 1
ATOM 1660 N N . ASP A 1 242 ? 16.940 7.693 42.372 1.00 11.72 237 ASP A N 1
ATOM 1661 C CA . ASP A 1 242 ? 15.864 8.278 41.592 1.00 11.40 237 ASP A CA 1
ATOM 1662 C C . ASP A 1 242 ? 15.933 7.860 40.129 1.00 12.39 237 ASP A C 1
ATOM 1663 O O . ASP A 1 242 ? 14.903 7.647 39.501 1.00 12.14 237 ASP A O 1
ATOM 1668 N N . GLY A 1 243 ? 17.139 7.756 39.578 1.00 12.03 238 GLY A N 1
ATOM 1669 C CA . GLY A 1 243 ? 17.274 7.375 38.185 1.00 12.81 238 GLY A CA 1
ATOM 1670 C C . GLY A 1 243 ? 16.523 6.087 37.886 1.00 12.51 238 GLY A C 1
ATOM 1671 O O . GLY A 1 243 ? 15.750 6.012 36.927 1.00 12.74 238 GLY A O 1
ATOM 1680 N N . ALA A 1 245 ? 14.129 4.812 39.752 1.00 11.77 240 ALA A N 1
ATOM 1681 C CA . ALA A 1 245 ? 12.715 5.113 39.995 1.00 12.51 240 ALA A CA 1
ATOM 1682 C C . ALA A 1 245 ? 12.060 5.724 38.751 1.00 11.31 240 ALA A C 1
ATOM 1683 O O . ALA A 1 245 ? 10.896 5.444 38.469 1.00 12.56 240 ALA A O 1
ATOM 1685 N N . LEU A 1 246 ? 12.787 6.559 38.010 1.00 11.97 241 LEU A N 1
ATOM 1686 C CA . LEU A 1 246 ? 12.215 7.166 36.804 1.00 13.43 241 LEU A CA 1
ATOM 1687 C C . LEU A 1 246 ? 11.802 6.092 35.811 1.00 13.57 241 LEU A C 1
ATOM 1688 O O . LEU A 1 246 ? 10.735 6.157 35.200 1.00 14.04 241 LEU A O 1
ATOM 1693 N N . GLY A 1 247 ? 12.677 5.111 35.632 1.00 13.05 242 GLY A N 1
ATOM 1694 C CA . GLY A 1 247 ? 12.397 4.006 34.735 1.00 13.97 242 GLY A CA 1
ATOM 1695 C C . GLY A 1 247 ? 11.217 3.186 35.213 1.00 12.75 242 GLY A C 1
ATOM 1696 O O . GLY A 1 247 ? 10.377 2.786 34.412 1.00 13.56 242 GLY A O 1
ATOM 1697 N N . ALA A 1 248 ? 11.165 2.904 36.512 1.00 12.81 243 ALA A N 1
ATOM 1698 C CA . ALA A 1 248 ? 10.033 2.168 37.074 1.00 12.41 243 ALA A CA 1
ATOM 1699 C C . ALA A 1 248 ? 8.713 2.885 36.800 1.00 13.46 243 ALA A C 1
ATOM 1700 O O . ALA A 1 248 ? 7.718 2.257 36.450 1.00 12.45 243 ALA A O 1
ATOM 1702 N N . VAL A 1 249 ? 8.714 4.204 36.953 1.00 12.67 244 VAL A N 1
ATOM 1703 C CA . VAL A 1 249 ? 7.515 4.999 36.723 1.00 13.38 244 VAL A CA 1
ATOM 1704 C C . VAL A 1 249 ? 7.049 4.898 35.271 1.00 13.76 244 VAL A C 1
ATOM 1705 O O . VAL A 1 249 ? 5.854 4.767 35.005 1.00 14.58 244 VAL A O 1
ATOM 1709 N N . GLU A 1 250 ? 7.987 4.923 34.332 1.00 13.99 245 GLU A N 1
ATOM 1710 C CA . GLU A 1 250 ? 7.621 4.762 32.927 1.00 14.87 245 GLU A CA 1
ATOM 1711 C C . GLU A 1 250 ? 6.906 3.430 32.705 1.00 14.53 245 GLU A C 1
ATOM 1712 O O . GLU A 1 250 ? 5.894 3.353 32.009 1.00 15.07 245 GLU A O 1
ATOM 1718 N N A SER A 1 251 ? 7.446 2.383 33.313 0.54 13.56 246 SER A N 1
ATOM 1719 N N B SER A 1 251 ? 7.444 2.368 33.294 0.46 13.58 246 SER A N 1
ATOM 1720 C CA A SER A 1 251 ? 6.909 1.039 33.171 0.54 13.62 246 SER A CA 1
ATOM 1721 C CA B SER A 1 251 ? 6.857 1.043 33.138 0.46 13.43 246 SER A CA 1
ATOM 1722 C C A SER A 1 251 ? 5.502 0.926 33.758 0.54 13.60 246 SER A C 1
ATOM 1723 C C B SER A 1 251 ? 5.454 1.002 33.717 0.46 13.50 246 SER A C 1
ATOM 1724 O O A SER A 1 251 ? 4.607 0.326 33.155 0.54 14.16 246 SER A O 1
ATOM 1725 O O B SER A 1 251 ? 4.515 0.522 33.074 0.46 13.93 246 SER A O 1
ATOM 1730 N N . ILE A 1 252 ? 5.324 1.501 34.942 1.00 13.14 247 ILE A N 1
ATOM 1731 C CA . ILE A 1 252 ? 4.045 1.494 35.631 1.00 12.73 247 ILE A CA 1
ATOM 1732 C C . ILE A 1 252 ? 2.984 2.277 34.845 1.00 14.48 247 ILE A C 1
ATOM 1733 O O . ILE A 1 252 ? 1.830 1.845 34.720 1.00 15.90 247 ILE A O 1
ATOM 1738 N N . LYS A 1 253 ? 3.383 3.418 34.294 1.00 15.16 248 LYS A N 1
ATOM 1739 C CA . LYS A 1 253 ? 2.446 4.240 33.533 1.00 17.86 248 LYS A CA 1
ATOM 1740 C C . LYS A 1 253 ? 1.959 3.514 32.286 1.00 19.19 248 LYS A C 1
ATOM 1741 O O . LYS A 1 253 ? 0.780 3.596 31.925 1.00 20.69 248 LYS A O 1
ATOM 1747 N N . ALA A 1 254 ? 2.864 2.795 31.629 1.00 18.67 249 ALA A N 1
ATOM 1748 C CA . ALA A 1 254 ? 2.506 2.107 30.391 1.00 20.50 249 ALA A CA 1
ATOM 1749 C C . ALA A 1 254 ? 1.371 1.110 30.608 1.00 21.89 249 ALA A C 1
ATOM 1750 O O . ALA A 1 254 ? 0.484 0.977 29.762 1.00 24.58 249 ALA A O 1
ATOM 1752 N N . VAL A 1 255 ? 1.391 0.412 31.740 1.00 21.32 250 VAL A N 1
ATOM 1753 C CA . VAL A 1 255 ? 0.344 -0.568 32.020 1.00 20.83 250 VAL A CA 1
ATOM 1754 C C . VAL A 1 255 ? -0.814 0.010 32.836 1.00 21.45 250 VAL A C 1
ATOM 1755 O O . VAL A 1 255 ? -1.698 -0.723 33.287 1.00 23.18 250 VAL A O 1
ATOM 1759 N N . LYS A 1 256 ? -0.814 1.330 32.997 1.00 21.35 251 LYS A N 1
ATOM 1760 C CA . LYS A 1 256 ? -1.923 2.037 33.636 1.00 23.39 251 LYS A CA 1
ATOM 1761 C C . LYS A 1 256 ? -2.165 1.550 35.050 1.00 24.03 251 LYS A C 1
ATOM 1762 O O . LYS A 1 256 ? -3.307 1.381 35.479 1.00 26.48 251 LYS A O 1
ATOM 1768 N N . LYS A 1 257 ? -1.087 1.324 35.781 1.00 22.75 252 LYS A N 1
ATOM 1769 C CA . LYS A 1 257 ? -1.217 0.952 37.173 1.00 23.69 252 LYS A CA 1
ATOM 1770 C C . LYS A 1 257 ? -0.876 2.114 38.080 1.00 26.18 252 LYS A C 1
ATOM 1771 O O . LYS A 1 257 ? -0.273 3.100 37.657 1.00 26.04 252 LYS A O 1
ATOM 1777 N N . GLU A 1 258 ? -1.300 1.998 39.328 1.00 26.01 253 GLU A N 1
ATOM 1778 C CA . GLU A 1 258 ? -0.941 2.970 40.335 1.00 27.94 253 GLU A CA 1
ATOM 1779 C C . GLU A 1 258 ? -0.207 2.229 41.432 1.00 25.12 253 GLU A C 1
ATOM 1780 O O . GLU A 1 258 ? -0.784 1.423 42.160 1.00 27.29 253 GLU A O 1
ATOM 1786 N N . LEU A 1 259 ? 1.092 2.476 41.504 1.00 18.53 254 LEU A N 1
ATOM 1787 C CA . LEU A 1 259 ? 1.937 1.873 42.519 1.00 16.19 254 LEU A CA 1
ATOM 1788 C C . LEU A 1 259 ? 2.793 2.954 43.123 1.00 16.05 254 LEU A C 1
ATOM 1789 O O . LEU A 1 259 ? 3.317 3.802 42.407 1.00 17.34 254 LEU A O 1
ATOM 1794 N N . PRO A 1 260 ? 2.943 2.933 44.449 1.00 14.36 255 PRO A N 1
ATOM 1795 C CA . PRO A 1 260 ? 3.812 3.921 45.096 1.00 15.08 255 PRO A CA 1
ATOM 1796 C C . PRO A 1 260 ? 5.285 3.602 44.858 1.00 13.83 255 PRO A C 1
ATOM 1797 O O . PRO A 1 260 ? 5.717 2.478 45.100 1.00 14.12 255 PRO A O 1
ATOM 1801 N N . VAL A 1 261 ? 6.038 4.593 44.387 1.00 12.34 256 VAL A N 1
ATOM 1802 C CA . VAL A 1 261 ? 7.443 4.423 44.034 1.00 11.99 256 VAL A CA 1
ATOM 1803 C C . VAL A 1 261 ? 8.301 5.344 44.896 1.00 11.62 256 VAL A C 1
ATOM 1804 O O . VAL A 1 261 ? 7.969 6.523 45.087 1.00 12.09 256 VAL A O 1
ATOM 1808 N N . PHE A 1 262 ? 9.405 4.802 45.407 1.00 11.53 257 PHE A N 1
ATOM 1809 C CA . PHE A 1 262 ? 10.315 5.550 46.270 1.00 12.12 257 PHE A CA 1
ATOM 1810 C C . PHE A 1 262 ? 11.738 5.484 45.723 1.00 11.43 257 PHE A C 1
ATOM 1811 O O . PHE A 1 262 ? 12.184 4.424 45.275 1.00 11.93 257 PHE A O 1
ATOM 1819 N N . GLY A 1 263 ? 12.442 6.614 45.759 1.00 11.63 258 GLY A N 1
ATOM 1820 C CA . GLY A 1 263 ? 13.821 6.665 45.323 1.00 11.51 258 GLY A CA 1
ATOM 1821 C C . GLY A 1 263 ? 14.749 7.301 46.340 1.00 10.73 258 GLY A C 1
ATOM 1822 O O . GLY A 1 263 ? 14.410 7.430 47.516 1.00 11.84 258 GLY A O 1
ATOM 1823 N N . VAL A 1 264 ? 15.947 7.652 45.874 1.00 11.17 259 VAL A N 1
ATOM 1824 C CA . VAL A 1 264 ? 16.926 8.433 46.642 1.00 11.54 259 VAL A CA 1
ATOM 1825 C C . VAL A 1 264 ? 17.665 9.349 45.675 1.00 11.19 259 VAL A C 1
ATOM 1826 O O . VAL A 1 264 ? 18.072 8.896 44.603 1.00 11.45 259 VAL A O 1
ATOM 1830 N N . ASP A 1 265 ? 17.790 10.621 46.071 1.00 10.68 260 ASP A N 1
ATOM 1831 C CA . ASP A 1 265 ? 18.655 11.670 45.494 1.00 11.54 260 ASP A CA 1
ATOM 1832 C C . ASP A 1 265 ? 17.945 13.021 45.480 1.00 12.01 260 ASP A C 1
ATOM 1833 O O . ASP A 1 265 ? 18.580 14.065 45.634 1.00 12.29 260 ASP A O 1
ATOM 1838 N N . ALA A 1 266 ? 16.630 12.986 45.275 1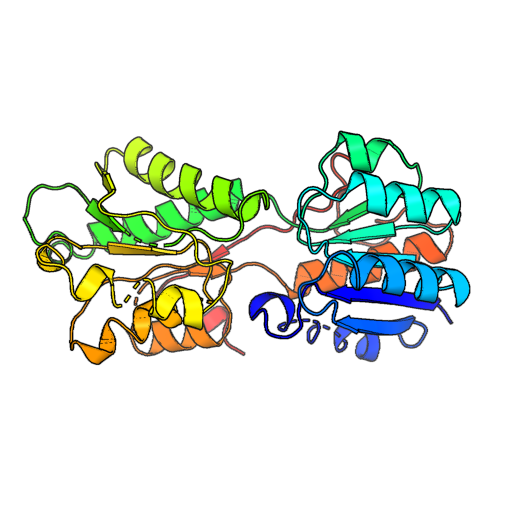.00 12.44 261 ALA A N 1
ATOM 1839 C CA . ALA A 1 266 ? 15.829 14.182 44.986 1.00 12.81 261 ALA A CA 1
ATOM 1840 C C . ALA A 1 266 ? 16.328 14.953 43.763 1.00 13.36 261 ALA A C 1
ATOM 1841 O O . ALA A 1 266 ? 16.395 16.182 43.779 1.00 14.71 261 ALA A O 1
ATOM 1843 N N . ILE A 1 267 ? 16.652 14.243 42.688 1.00 13.67 262 ILE A N 1
ATOM 1844 C CA . ILE A 1 267 ? 16.934 14.944 41.439 1.00 13.42 262 ILE A CA 1
ATOM 1845 C C . ILE A 1 267 ? 15.655 15.648 40.986 1.00 15.09 262 ILE A C 1
ATOM 1846 O O . ILE A 1 267 ? 14.554 15.247 41.361 1.00 14.17 262 ILE A O 1
ATOM 1851 N N . GLN A 1 268 ? 15.797 16.704 40.193 1.00 15.15 263 GLN A N 1
ATOM 1852 C CA . GLN A 1 268 ? 14.639 17.513 39.816 1.00 17.36 263 GLN A CA 1
ATOM 1853 C C . GLN A 1 268 ? 13.543 16.697 39.131 1.00 17.79 263 GLN A C 1
ATOM 1854 O O . GLN A 1 268 ? 12.355 16.934 39.352 1.00 18.36 263 GLN A O 1
ATOM 1860 N N . GLU A 1 269 ? 13.937 15.730 38.311 1.00 17.67 264 GLU A N 1
ATOM 1861 C CA . GLU A 1 269 ? 12.959 14.904 37.604 1.00 18.01 264 GLU A CA 1
ATOM 1862 C C . GLU A 1 269 ? 12.081 14.134 38.594 1.00 17.24 264 GLU A C 1
ATOM 1863 O O . GLU A 1 269 ? 10.879 13.976 38.380 1.00 17.32 264 GLU A O 1
ATOM 1869 N N . ALA A 1 270 ? 12.683 13.647 39.677 1.00 16.07 265 ALA A N 1
ATOM 1870 C CA . ALA A 1 270 ? 11.930 12.936 40.707 1.00 15.49 265 ALA A CA 1
ATOM 1871 C C . ALA A 1 270 ? 11.007 13.873 41.484 1.00 15.60 265 ALA A C 1
ATOM 1872 O O . ALA A 1 270 ? 9.885 13.501 41.817 1.00 15.80 265 ALA A O 1
ATOM 1874 N N . LEU A 1 271 ? 11.476 15.077 41.793 1.00 15.39 266 LEU A N 1
ATOM 1875 C CA . LEU A 1 271 ? 10.617 16.041 42.472 1.00 16.06 266 LEU A CA 1
ATOM 1876 C C . LEU A 1 271 ? 9.403 16.366 41.612 1.00 17.32 266 LEU A C 1
ATOM 1877 O O . LEU A 1 271 ? 8.297 16.540 42.123 1.00 18.86 266 LEU A O 1
ATOM 1882 N N . THR A 1 272 ? 9.612 16.440 40.301 1.00 19.05 267 THR A N 1
ATOM 1883 C CA . THR A 1 272 ? 8.510 16.676 39.376 1.00 20.17 267 THR A CA 1
ATOM 1884 C C . THR A 1 272 ? 7.523 15.510 39.384 1.00 19.28 267 THR A C 1
ATOM 1885 O O . THR A 1 272 ? 6.309 15.717 39.329 1.00 19.96 267 THR A O 1
ATOM 1889 N N . LEU A 1 273 ? 8.032 14.286 39.470 1.00 17.71 268 LEU A N 1
ATOM 1890 C CA . LEU A 1 273 ? 7.141 13.139 39.556 1.00 17.29 268 LEU A CA 1
ATOM 1891 C C . LEU A 1 273 ? 6.348 13.163 40.856 1.00 16.98 268 LEU A C 1
ATOM 1892 O O . LEU A 1 273 ? 5.184 12.767 40.879 1.00 17.77 268 LEU A O 1
ATOM 1897 N N . ILE A 1 274 ? 6.963 13.618 41.943 1.00 16.93 269 ILE A N 1
ATOM 1898 C CA . ILE A 1 274 ? 6.213 13.755 43.188 1.00 17.99 269 ILE A CA 1
ATOM 1899 C C . ILE A 1 274 ? 5.115 14.805 43.032 1.00 19.37 269 ILE A C 1
ATOM 1900 O O . ILE A 1 274 ? 3.981 14.583 43.444 1.00 20.99 269 ILE A O 1
ATOM 1905 N N . GLU A 1 275 ? 5.458 15.931 42.409 1.00 20.58 270 GLU A N 1
ATOM 1906 C CA . GLU A 1 275 ? 4.496 16.989 42.112 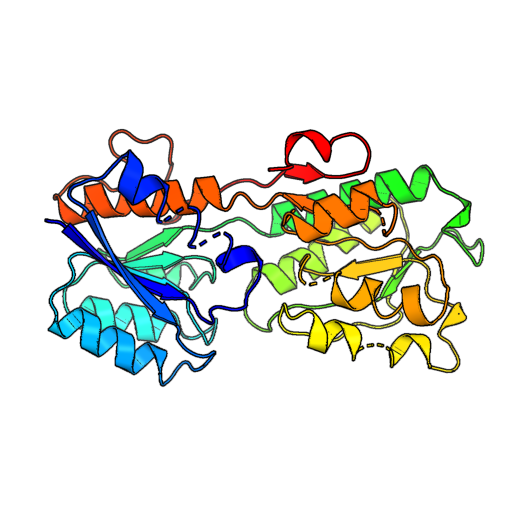1.00 23.03 270 GLU A CA 1
ATOM 1907 C C . GLU A 1 275 ? 3.313 16.448 41.315 1.00 24.92 270 GLU A C 1
ATOM 1908 O O . GLU A 1 275 ? 2.171 16.849 41.536 1.00 26.65 270 GLU A O 1
ATOM 1914 N N . LYS A 1 276 ? 3.593 15.529 40.396 1.00 23.98 271 LYS A N 1
ATOM 1915 C CA . LYS A 1 276 ? 2.572 14.980 39.510 1.00 24.74 271 LYS A CA 1
ATOM 1916 C C . LYS A 1 276 ? 1.862 13.763 40.099 1.00 24.47 271 LYS A C 1
ATOM 1917 O O . LYS A 1 276 ? 0.961 13.200 39.474 1.00 25.18 271 LYS A O 1
ATOM 1923 N N . GLY A 1 277 ? 2.269 13.358 41.298 1.00 23.27 272 GLY A N 1
ATOM 1924 C CA . GLY A 1 277 ? 1.666 12.217 41.964 1.00 22.82 272 GLY A CA 1
ATOM 1925 C C . GLY A 1 277 ? 2.078 10.878 41.378 1.00 22.67 272 GLY A C 1
ATOM 1926 O O . GLY A 1 277 ? 1.392 9.877 41.576 1.00 25.06 272 GLY A O 1
ATOM 1927 N N . GLU A 1 278 ? 3.203 10.854 40.668 1.00 18.39 273 GLU A N 1
ATOM 1928 C CA . GLU A 1 278 ? 3.687 9.637 40.013 1.00 18.23 273 GLU A CA 1
ATOM 1929 C C . GLU A 1 278 ? 4.816 8.951 40.793 1.00 16.25 273 GLU A C 1
ATOM 1930 O O . GLU A 1 278 ? 5.141 7.795 40.531 1.00 17.85 273 GLU A O 1
ATOM 1944 N N . VAL A 1 280 ? 6.073 8.783 45.139 1.00 13.43 275 VAL A N 1
ATOM 1945 C CA . VAL A 1 280 ? 5.581 9.102 46.471 1.00 13.55 275 VAL A CA 1
ATOM 1946 C C . VAL A 1 280 ? 6.654 9.725 47.360 1.00 13.87 275 VAL A C 1
ATOM 1947 O O . VAL A 1 280 ? 6.354 10.594 48.171 1.00 16.67 275 VAL A O 1
ATOM 1951 N N . GLY A 1 281 ? 7.910 9.316 47.202 1.00 13.15 276 GLY A N 1
ATOM 1952 C CA . GLY A 1 281 ? 8.930 9.847 48.078 1.00 13.26 276 GLY A CA 1
ATOM 1953 C C . GLY A 1 281 ? 10.334 9.614 47.592 1.00 11.99 276 GLY A C 1
ATOM 1954 O O . GLY A 1 281 ? 10.581 8.779 46.725 1.00 12.20 276 GLY A O 1
ATOM 1955 N N . THR A 1 282 ? 11.258 10.371 48.165 1.00 12.68 277 THR A N 1
ATOM 1956 C CA . THR A 1 282 ? 12.663 10.198 47.867 1.00 11.64 277 THR A CA 1
ATOM 1957 C C . THR A 1 282 ? 13.464 10.722 49.055 1.00 11.26 277 THR A C 1
ATOM 1958 O O . THR A 1 282 ? 12.905 10.955 50.135 1.00 11.98 277 THR A O 1
ATOM 1962 N N . VAL A 1 283 ? 14.769 10.880 48.871 1.00 11.14 278 VAL A N 1
ATOM 1963 C CA . VAL A 1 283 ? 15.641 11.350 49.935 1.00 11.79 278 VAL A CA 1
ATOM 1964 C C . VAL A 1 283 ? 16.655 12.259 49.267 1.00 11.58 278 VAL A C 1
ATOM 1965 O O . VAL A 1 283 ? 17.430 11.815 48.417 1.00 12.19 278 VAL A O 1
ATOM 1969 N N . LEU A 1 284 ? 16.659 13.535 49.633 1.00 11.54 279 LEU A N 1
ATOM 1970 C CA . LEU A 1 284 ? 17.610 14.467 49.036 1.00 11.40 279 LEU A CA 1
ATOM 1971 C C . LEU A 1 284 ? 19.030 14.029 49.350 1.00 12.05 279 LEU A C 1
ATOM 1972 O O . LEU A 1 284 ? 19.382 13.804 50.510 1.00 12.02 279 LEU A O 1
ATOM 1977 N N . GLN A 1 285 ? 19.826 13.877 48.296 1.00 12.04 280 GLN A N 1
ATOM 1978 C CA . GLN A 1 285 ? 21.263 13.761 48.429 1.00 12.02 280 GLN A CA 1
ATOM 1979 C C . GLN A 1 285 ? 21.823 15.109 47.996 1.00 11.27 280 GLN A C 1
ATOM 1980 O O . GLN A 1 285 ? 21.472 15.634 46.935 1.00 12.77 280 GLN A O 1
ATOM 1986 N N . ASP A 1 286 ? 22.665 15.690 48.843 1.00 11.63 281 ASP A N 1
ATOM 1987 C CA . ASP A 1 286 ? 23.092 17.074 48.691 1.00 12.21 281 ASP A CA 1
ATOM 1988 C C . ASP A 1 286 ? 24.288 17.186 47.743 1.00 12.00 281 ASP A C 1
ATOM 1989 O O . ASP A 1 286 ? 25.452 17.163 48.158 1.00 13.02 281 ASP A O 1
ATOM 1994 N N . ALA A 1 287 ? 23.978 17.275 46.452 1.00 11.98 282 ALA A N 1
ATOM 1995 C CA . ALA A 1 287 ? 25.005 17.373 45.424 1.00 12.93 282 ALA A CA 1
ATOM 1996 C C . ALA A 1 287 ? 25.759 18.697 45.525 1.00 12.14 282 ALA A C 1
ATOM 1997 O O . ALA A 1 287 ? 26.967 18.765 45.294 1.00 12.99 282 ALA A O 1
ATOM 1999 N N . THR A 1 288 ? 25.040 19.763 45.855 1.00 13.34 283 THR A N 1
ATOM 2000 C CA . THR A 1 288 ? 25.643 21.085 45.938 1.00 14.37 283 THR A CA 1
ATOM 2001 C C . THR A 1 288 ? 26.678 21.125 47.056 1.00 13.30 283 THR A C 1
ATOM 2002 O O . THR A 1 288 ? 27.792 21.629 46.864 1.00 13.63 283 THR A O 1
ATOM 2006 N N . GLY A 1 289 ? 26.317 20.579 48.215 1.00 13.45 284 GLY A N 1
ATOM 2007 C CA . GLY A 1 289 ? 27.232 20.520 49.342 1.00 13.56 284 GLY A CA 1
ATOM 2008 C C . GLY A 1 289 ? 28.458 19.679 49.047 1.00 12.33 284 GLY A C 1
ATOM 2009 O O . GLY A 1 289 ? 29.575 20.045 49.406 1.00 13.59 284 GLY A O 1
ATOM 2010 N N . GLN A 1 290 ? 28.264 18.542 48.392 1.00 11.99 285 GLN A N 1
ATOM 2011 C CA . GLN A 1 290 ? 29.402 17.711 48.025 1.00 11.08 285 GLN A CA 1
ATOM 2012 C C . GLN A 1 290 ? 30.322 18.417 47.033 1.00 12.60 285 GLN A C 1
ATOM 2013 O O . GLN A 1 290 ? 31.550 18.357 47.157 1.00 12.98 285 GLN A O 1
ATOM 2019 N N . ALA A 1 291 ? 29.735 19.100 46.051 1.00 12.48 286 ALA A N 1
ATOM 2020 C CA . ALA A 1 291 ? 30.535 19.853 45.091 1.00 12.76 286 ALA A CA 1
ATOM 2021 C C . ALA A 1 291 ? 31.317 20.967 45.786 1.00 12.82 286 ALA A C 1
ATOM 2022 O O . ALA A 1 291 ? 32.500 21.182 45.502 1.00 13.06 286 ALA A O 1
ATOM 2024 N N . ARG A 1 292 ? 30.648 21.671 46.694 1.00 12.76 287 ARG A N 1
ATOM 2025 C CA . ARG A 1 292 ? 31.282 22.734 47.457 1.00 13.79 287 ARG A CA 1
ATOM 2026 C C . ARG A 1 292 ? 32.438 22.201 48.312 1.00 13.15 287 ARG A C 1
ATOM 2027 O O . ARG A 1 292 ? 33.522 22.800 48.354 1.00 14.09 287 ARG A O 1
ATOM 2035 N N . ALA A 1 293 ? 32.216 21.070 48.981 1.00 12.56 288 ALA A N 1
ATOM 2036 C CA . ALA A 1 293 ? 33.262 20.458 49.801 1.00 12.26 288 ALA A CA 1
ATOM 2037 C C . ALA A 1 293 ? 34.476 20.097 48.952 1.00 12.65 288 ALA A C 1
ATOM 2038 O O . ALA A 1 293 ? 35.610 20.327 49.348 1.00 13.49 288 ALA A O 1
ATOM 2040 N N . ILE A 1 294 ? 34.239 19.527 47.778 1.00 12.37 289 ILE A N 1
ATOM 2041 C CA . ILE A 1 294 ? 35.343 19.176 46.906 1.00 12.85 289 ILE A CA 1
ATOM 2042 C C . ILE A 1 294 ? 36.160 20.411 46.535 1.00 12.46 289 ILE A C 1
ATOM 2043 O O . ILE A 1 294 ? 37.388 20.392 46.625 1.00 13.94 289 ILE A O 1
ATOM 2048 N N . LEU A 1 295 ? 35.482 21.483 46.131 1.00 12.67 290 LEU A N 1
ATOM 2049 C CA . LEU A 1 295 ? 36.185 22.703 45.747 1.00 12.97 290 LEU A CA 1
ATOM 2050 C C . LEU A 1 295 ? 36.950 23.317 46.923 1.00 13.82 290 LEU A C 1
ATOM 2051 O O . LEU A 1 295 ? 38.098 23.714 46.773 1.00 14.47 290 LEU A O 1
ATOM 2056 N N . GLU A 1 296 ? 36.308 23.409 48.084 1.00 14.13 291 GLU A N 1
ATOM 2057 C CA . GLU A 1 296 ? 36.934 24.028 49.248 1.00 13.76 291 GLU A CA 1
ATOM 2058 C C . GLU A 1 296 ? 38.136 23.227 49.744 1.00 14.18 291 GLU A C 1
ATOM 2059 O O . GLU A 1 296 ? 39.180 23.795 50.046 1.00 15.04 291 GLU A O 1
ATOM 2065 N N . LEU A 1 297 ? 37.989 21.907 49.809 1.00 13.31 292 LEU A N 1
ATOM 2066 C CA . LEU A 1 297 ? 39.101 21.051 50.202 1.00 14.04 292 LEU A CA 1
ATOM 2067 C C . LEU A 1 297 ? 40.228 21.107 49.174 1.00 14.24 292 LEU A C 1
ATOM 2068 O O . LEU A 1 297 ? 41.401 21.202 49.536 1.00 15.14 292 LEU A O 1
ATOM 2073 N N . ALA A 1 298 ? 39.877 21.044 47.894 1.00 13.92 293 ALA A N 1
ATOM 2074 C CA . ALA A 1 298 ? 40.900 21.062 46.850 1.00 14.35 293 ALA A CA 1
ATOM 2075 C C . ALA A 1 298 ? 41.690 22.375 46.866 1.00 15.40 293 ALA A C 1
ATOM 2076 O O . ALA A 1 298 ? 42.910 22.380 46.705 1.00 15.69 293 ALA A O 1
ATOM 2078 N N . ASN A 1 299 ? 40.987 23.484 47.068 1.00 15.72 294 ASN A N 1
ATOM 2079 C CA . ASN A 1 299 ? 41.623 24.791 47.158 1.00 16.51 294 ASN A CA 1
ATOM 2080 C C . ASN A 1 299 ? 42.657 24.817 48.276 1.00 17.01 294 ASN A C 1
ATOM 2081 O O . ASN A 1 299 ? 43.780 25.284 48.092 1.00 18.57 294 ASN A O 1
ATOM 2086 N N . ASN A 1 300 ? 42.287 24.284 49.430 1.00 16.33 295 ASN A N 1
ATOM 2087 C CA . ASN A 1 300 ? 43.212 24.226 50.552 1.00 15.39 295 ASN A CA 1
ATOM 2088 C C . ASN A 1 300 ? 44.387 23.285 50.282 1.00 16.41 295 ASN A C 1
ATOM 2089 O O . ASN A 1 300 ? 45.554 23.648 50.483 1.00 17.44 295 ASN A O 1
ATO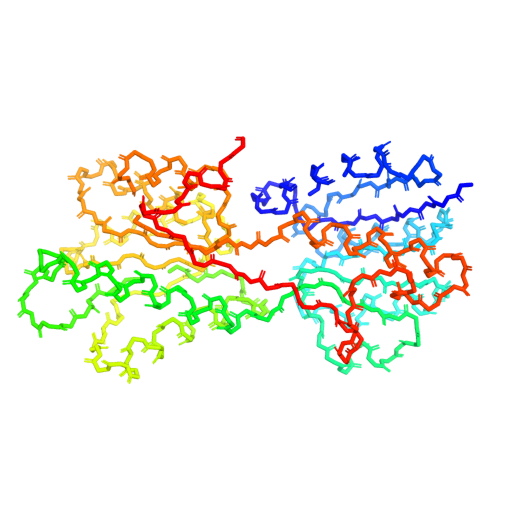M 2094 N N . ILE A 1 301 ? 44.072 22.078 49.820 1.00 16.02 296 ILE A N 1
ATOM 2095 C CA . ILE A 1 301 ? 45.087 21.066 49.542 1.00 17.04 296 ILE A CA 1
ATOM 2096 C C . ILE A 1 301 ? 46.131 21.577 48.544 1.00 18.99 296 ILE A C 1
ATOM 2097 O O . ILE A 1 301 ? 47.330 21.335 48.701 1.00 22.07 296 ILE A O 1
ATOM 2102 N N . ALA A 1 302 ? 45.675 22.289 47.521 1.00 17.12 297 ALA A N 1
ATOM 2103 C CA . ALA A 1 302 ? 46.575 22.809 46.499 1.00 19.10 297 ALA A CA 1
ATOM 2104 C C . ALA A 1 302 ? 47.460 23.930 47.033 1.00 21.70 297 ALA A C 1
ATOM 2105 O O . ALA A 1 302 ? 48.508 24.224 46.461 1.00 24.18 297 ALA A O 1
ATOM 2107 N N . ASN A 1 303 ? 47.029 24.547 48.127 1.00 21.92 298 ASN A N 1
ATOM 2108 C CA . ASN A 1 303 ? 47.704 25.718 48.675 1.00 25.46 298 ASN A CA 1
ATOM 2109 C C . ASN A 1 303 ? 48.394 25.485 50.014 1.00 26.24 298 ASN A C 1
ATOM 2110 O O . ASN A 1 303 ? 48.700 26.439 50.735 1.00 26.95 298 ASN A O 1
ATOM 2115 N N . GLY A 1 304 ? 48.650 24.223 50.339 1.00 26.50 299 GLY A N 1
ATOM 2116 C CA . GLY A 1 304 ? 49.378 23.883 51.550 1.00 28.46 299 GLY A CA 1
ATOM 2117 C C . GLY A 1 304 ? 48.624 24.201 52.829 1.00 27.87 299 GLY A C 1
ATOM 2118 O O . GLY A 1 304 ? 49.222 24.535 53.851 1.00 30.40 299 GLY A O 1
ATOM 2119 N N . LYS A 1 305 ? 47.302 24.099 52.775 1.00 25.19 300 LYS A N 1
ATOM 2120 C CA . LYS A 1 305 ? 46.475 24.324 53.957 1.00 23.97 300 LYS A CA 1
ATOM 2121 C C . LYS A 1 305 ? 45.729 23.046 54.332 1.00 20.90 300 LYS A C 1
ATOM 2122 O O . LYS A 1 305 ? 45.410 22.229 53.465 1.00 20.95 300 LYS A O 1
ATOM 2128 N N . GLU A 1 306 ? 45.454 22.874 55.623 1.00 18.97 301 GLU A N 1
ATOM 2129 C CA . GLU A 1 306 ? 44.654 21.748 56.094 1.00 17.22 301 GLU A CA 1
ATOM 2130 C C . GLU A 1 306 ? 43.352 21.756 55.294 1.00 16.52 301 GLU A C 1
ATOM 2131 O O . GLU A 1 306 ? 42.779 22.818 55.079 1.00 17.08 301 GLU A O 1
ATOM 2137 N N . PRO A 1 307 ? 42.903 20.586 54.806 1.00 15.97 302 PRO A N 1
ATOM 2138 C CA . PRO A 1 307 ? 41.831 20.599 53.797 1.00 15.11 302 PRO A CA 1
ATOM 2139 C C . PRO A 1 307 ? 40.547 21.307 54.215 1.00 15.33 302 PRO A C 1
ATOM 2140 O O . PRO A 1 307 ? 39.864 21.848 53.343 1.00 15.13 302 PRO A O 1
ATOM 2144 N N . THR A 1 308 ? 40.242 21.327 55.512 1.00 16.80 303 THR A N 1
ATOM 2145 C CA . THR A 1 308 ? 38.980 21.902 55.975 1.00 16.60 303 THR A CA 1
ATOM 2146 C C . THR A 1 308 ? 39.130 23.323 56.495 1.00 16.96 303 THR A C 1
ATOM 2147 O O . THR A 1 308 ? 38.166 23.896 56.991 1.00 16.82 303 THR A O 1
ATOM 2151 N N . GLU A 1 309 ? 40.322 23.900 56.365 1.00 17.18 304 GLU A N 1
ATOM 2152 C CA . GLU A 1 309 ? 40.559 25.235 56.909 1.00 19.44 304 GLU A CA 1
ATOM 2153 C C . GLU A 1 309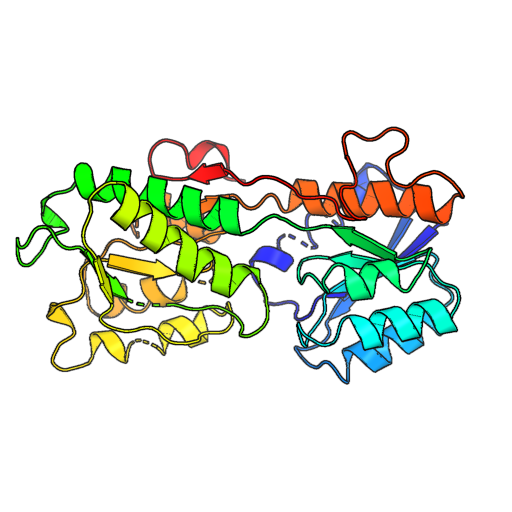 ? 39.616 26.282 56.321 1.00 19.91 304 GLU A C 1
ATOM 2154 O O . GLU A 1 309 ? 39.481 26.391 55.103 1.00 19.18 304 GLU A O 1
ATOM 2160 N N . GLY A 1 310 ? 38.969 27.045 57.201 1.00 19.66 305 GLY A N 1
ATOM 2161 C CA . GLY A 1 310 ? 38.034 28.075 56.793 1.00 21.48 305 GLY A CA 1
ATOM 2162 C C . GLY A 1 310 ? 36.705 27.542 56.292 1.00 21.79 305 GLY A C 1
ATOM 2163 O O . GLY A 1 310 ? 35.899 28.301 55.752 1.00 25.82 305 GLY A O 1
ATOM 2164 N N . THR A 1 311 ? 36.461 26.246 56.472 1.00 19.03 306 THR A N 1
ATOM 2165 C CA . THR A 1 311 ? 35.232 25.635 55.976 1.00 18.76 306 THR A CA 1
ATOM 2166 C C . THR A 1 311 ? 34.372 25.102 57.116 1.00 18.39 306 THR A C 1
ATOM 2167 O O . THR A 1 311 ? 34.793 25.075 58.271 1.00 19.52 306 THR A O 1
ATOM 2171 N N . GLU A 1 312 ? 33.178 24.638 56.761 1.00 18.74 307 GLU A N 1
ATOM 2172 C CA . GLU A 1 312 ? 32.236 24.056 57.709 1.00 19.87 307 GLU A CA 1
ATOM 2173 C C . GLU A 1 312 ? 32.489 22.564 57.927 1.00 18.48 307 GLU A C 1
ATOM 2174 O O . GLU A 1 312 ? 31.862 21.947 58.781 1.00 20.88 307 GLU A O 1
ATOM 2180 N N . TRP A 1 313 ? 33.384 21.976 57.138 1.00 16.54 308 TRP A N 1
ATOM 2181 C CA . TRP A 1 313 ? 33.476 20.521 57.066 1.00 17.56 308 TRP A CA 1
ATOM 2182 C C . TRP A 1 313 ? 34.350 19.904 58.143 1.00 17.66 308 TRP A C 1
ATOM 2183 O O . TRP A 1 313 ? 35.294 20.527 58.625 1.00 18.57 308 TRP A O 1
ATOM 2194 N N . LYS A 1 314 ? 34.014 18.670 58.512 1.00 17.81 309 LYS A N 1
ATOM 2195 C CA . LYS A 1 314 ? 34.830 17.856 59.398 1.00 17.68 309 LYS A CA 1
ATOM 2196 C C . LYS A 1 314 ? 35.264 16.616 58.639 1.00 16.00 309 LYS A C 1
ATOM 2197 O O . LYS A 1 314 ? 34.446 15.949 58.005 1.00 18.59 309 LYS A O 1
ATOM 2203 N N . LEU A 1 315 ? 36.548 16.300 58.694 1.00 15.28 310 LEU A N 1
ATOM 2204 C CA . LEU A 1 315 ? 37.027 15.037 58.152 1.00 15.35 310 LEU A CA 1
ATOM 2205 C C . LEU A 1 315 ? 36.972 13.977 59.244 1.00 14.10 310 LEU A C 1
ATOM 2206 O O . LEU A 1 315 ? 37.614 14.119 60.286 1.00 16.82 310 LEU A O 1
ATOM 2211 N N . ILE A 1 316 ? 36.202 12.920 59.014 1.00 13.51 311 ILE A N 1
ATOM 2212 C CA . ILE A 1 316 ? 36.208 11.767 59.900 1.00 13.55 311 ILE A CA 1
ATOM 2213 C C . ILE A 1 316 ? 36.818 10.618 59.114 1.00 13.65 311 ILE A C 1
ATOM 2214 O O . ILE A 1 316 ? 36.304 10.248 58.056 1.00 14.57 311 ILE A O 1
ATOM 2219 N N . ASP A 1 317 ? 37.938 10.087 59.599 1.00 14.82 312 ASP A N 1
ATOM 2220 C CA . ASP A 1 317 ? 38.665 9.064 58.858 1.00 14.93 312 ASP A CA 1
ATOM 2221 C C . ASP A 1 317 ? 38.923 9.516 57.413 1.00 14.39 312 ASP A C 1
ATOM 2222 O O . ASP A 1 317 ? 38.735 8.755 56.459 1.00 15.91 312 ASP A O 1
ATOM 2227 N N . LYS A 1 318 ? 39.337 10.771 57.272 1.00 14.61 313 LYS A N 1
ATOM 2228 C CA . LYS A 1 318 ? 39.751 11.355 55.994 1.00 14.69 313 LYS A CA 1
ATOM 2229 C C . LYS A 1 318 ? 38.593 11.597 55.026 1.00 13.92 313 LYS A C 1
ATOM 2230 O O . LYS A 1 318 ? 38.814 11.819 53.839 1.00 15.68 313 LYS A O 1
ATOM 2236 N N . ALA A 1 319 ? 37.361 11.570 55.532 1.00 13.80 314 ALA A N 1
ATOM 2237 C CA . ALA A 1 319 ? 36.197 11.746 54.666 1.00 12.84 314 ALA A CA 1
ATOM 2238 C C . ALA A 1 319 ? 35.229 12.806 55.167 1.00 12.85 314 ALA A C 1
ATOM 2239 O O . ALA A 1 319 ? 35.015 12.954 56.374 1.00 13.57 314 ALA A O 1
ATOM 2241 N N . VAL A 1 320 ? 34.648 13.536 54.224 1.00 12.04 315 VAL A N 1
ATOM 2242 C CA . VAL A 1 320 ? 33.498 14.380 54.502 1.00 12.20 315 VAL A CA 1
ATOM 2243 C C . VAL A 1 320 ? 32.229 13.582 54.193 1.00 12.06 315 VAL A C 1
ATOM 2244 O O . VAL A 1 320 ? 32.110 12.981 53.121 1.00 12.92 315 VAL A O 1
ATOM 2248 N N . ARG A 1 321 ? 31.296 13.566 55.141 1.00 12.97 316 ARG A N 1
ATOM 2249 C CA . ARG A 1 321 ? 30.033 12.859 54.976 1.00 13.40 316 ARG A CA 1
ATOM 2250 C C . ARG A 1 321 ? 28.891 13.867 54.988 1.00 12.54 316 ARG A C 1
ATOM 2251 O O . ARG A 1 321 ? 28.556 14.417 56.036 1.00 15.16 316 ARG A O 1
ATOM 2259 N N . VAL A 1 322 ? 28.308 14.124 53.824 1.00 12.10 317 VAL A N 1
ATOM 2260 C CA . VAL A 1 322 ? 27.278 15.149 53.708 1.00 12.01 317 VAL A CA 1
ATOM 2261 C C . VAL A 1 322 ? 25.880 14.542 53.932 1.00 12.07 317 VAL A C 1
ATOM 2262 O O . VAL A 1 322 ? 25.502 13.595 53.246 1.00 12.21 317 VAL A O 1
ATOM 2266 N N . PRO A 1 323 ? 25.117 15.068 54.908 1.00 13.15 318 PRO A N 1
ATOM 2267 C CA . PRO A 1 323 ? 23.832 14.456 55.268 1.00 13.31 318 PRO A CA 1
ATOM 2268 C C . PRO A 1 323 ? 22.750 14.550 54.191 1.00 11.74 318 PRO A C 1
ATOM 2269 O O . PRO A 1 323 ? 22.794 15.386 53.286 1.00 12.72 318 PRO A O 1
ATOM 2273 N N . TYR A 1 324 ? 21.752 13.687 54.354 1.00 12.29 319 TYR A N 1
ATOM 2274 C CA . TYR A 1 324 ? 20.600 13.589 53.477 1.00 11.80 319 TYR A CA 1
ATOM 2275 C C . TYR A 1 324 ? 19.364 14.177 54.157 1.00 12.11 319 TYR A C 1
ATOM 2276 O O . TYR A 1 324 ? 19.395 14.472 55.354 1.00 12.98 319 TYR A O 1
ATOM 2285 N N . VAL A 1 325 ? 18.277 14.314 53.397 1.00 11.75 320 VAL A N 1
ATOM 2286 C CA . VAL A 1 325 ? 17.014 14.849 53.911 1.00 12.89 320 VAL A CA 1
ATOM 2287 C C . VAL A 1 325 ? 15.839 14.087 53.294 1.00 12.58 320 VAL A C 1
ATOM 2288 O O . VAL A 1 325 ? 15.767 13.927 52.079 1.00 13.01 320 VAL A O 1
ATOM 2292 N N . GLY A 1 326 ? 14.913 13.603 54.116 1.00 12.25 321 GLY A N 1
ATOM 2293 C CA . GLY A 1 326 ? 13.763 12.884 53.588 1.00 12.52 321 GLY A CA 1
ATOM 2294 C C . GLY A 1 326 ? 12.823 13.806 52.829 1.00 13.14 321 GLY A C 1
ATOM 2295 O O . GLY A 1 326 ? 12.587 14.937 53.240 1.00 13.95 321 GLY A O 1
ATOM 2296 N N . VAL A 1 327 ? 12.265 13.315 51.725 1.00 13.17 322 VAL A N 1
ATOM 2297 C CA . VAL A 1 327 ? 11.401 14.130 50.872 1.00 13.70 322 VAL A CA 1
ATOM 2298 C C . VAL A 1 327 ? 10.121 13.395 50.473 1.00 13.42 322 VAL A C 1
ATOM 2299 O O . VAL A 1 327 ? 10.155 12.248 50.031 1.00 13.60 322 VAL A O 1
ATOM 2303 N N . ASP A 1 328 ? 8.990 14.067 50.629 1.00 13.68 323 ASP A N 1
ATOM 2304 C CA . ASP A 1 328 ? 7.725 13.512 50.172 1.00 15.63 323 ASP A CA 1
ATOM 2305 C C . ASP A 1 328 ? 6.791 14.638 49.738 1.00 16.72 323 ASP A C 1
ATOM 2306 O O . ASP A 1 328 ? 7.232 15.770 49.530 1.00 15.85 323 ASP A O 1
ATOM 2311 N N . LYS A 1 329 ? 5.503 14.339 49.602 1.00 16.55 324 LYS A N 1
ATOM 2312 C CA . LYS A 1 329 ? 4.560 15.322 49.078 1.00 17.64 324 LYS A CA 1
ATOM 2313 C C . LYS A 1 329 ? 4.481 16.586 49.929 1.00 18.94 324 LYS A C 1
ATOM 2314 O O . LYS A 1 329 ? 4.090 17.647 49.442 1.00 21.35 324 LYS A O 1
ATOM 2320 N N . ASP A 1 330 ? 4.852 16.478 51.201 1.00 18.82 325 ASP A N 1
ATOM 2321 C CA . ASP A 1 330 ? 4.666 17.587 52.129 1.00 20.78 325 ASP A CA 1
ATOM 2322 C C . ASP A 1 330 ? 5.812 18.592 52.136 1.00 21.14 325 ASP A C 1
ATOM 2323 O O . ASP A 1 330 ? 5.645 19.698 52.640 1.00 22.40 325 ASP A O 1
ATOM 2328 N N . ASN A 1 331 ? 6.967 18.227 51.582 1.00 19.17 326 ASN A N 1
ATOM 2329 C CA . ASN A 1 331 ? 8.100 19.156 51.578 1.00 18.25 326 ASN A CA 1
ATOM 2330 C C . ASN A 1 331 ? 8.876 19.253 50.263 1.00 18.28 326 ASN A C 1
ATOM 2331 O O . ASN A 1 331 ? 9.853 19.984 50.190 1.00 19.14 326 ASN A O 1
ATOM 2336 N N . TYR A 1 332 ? 8.443 18.545 49.222 1.00 17.06 327 TYR A N 1
ATOM 2337 C CA . TYR A 1 332 ? 9.237 18.484 47.992 1.00 18.14 327 TYR A CA 1
ATOM 2338 C C . TYR A 1 332 ? 9.452 19.861 47.349 1.00 19.53 327 TYR A C 1
ATOM 2339 O O . TYR A 1 332 ? 10.470 20.083 46.688 1.00 19.80 327 TYR A O 1
ATOM 2348 N N . LYS A 1 333 ? 8.502 20.777 47.540 1.00 20.65 328 LYS A N 1
ATOM 2349 C CA . LYS A 1 333 ? 8.589 22.096 46.915 1.00 21.88 328 LYS A CA 1
ATOM 2350 C C . LYS A 1 333 ? 9.838 22.862 47.334 1.00 24.05 328 LYS A C 1
ATOM 2351 O O . LYS A 1 333 ? 10.355 23.681 46.576 1.00 25.72 328 LYS A O 1
ATOM 2357 N N . GLU A 1 334 ? 10.315 22.594 48.544 1.00 24.50 329 GLU A N 1
ATOM 2358 C CA . GLU A 1 334 ? 11.477 23.288 49.087 1.00 24.92 329 GLU A CA 1
ATOM 2359 C C . GLU A 1 334 ? 12.748 23.012 48.297 1.00 26.18 329 GLU A C 1
ATOM 2360 O O . GLU A 1 334 ? 13.719 23.758 48.391 1.00 27.45 329 GLU A O 1
ATOM 2366 N N . PHE A 1 335 ? 12.748 21.932 47.528 1.00 24.79 330 PHE A N 1
ATOM 2367 C CA . PHE A 1 335 ? 13.973 21.471 46.892 1.00 22.56 330 PHE A CA 1
ATOM 2368 C C . PHE A 1 335 ? 13.958 21.621 45.373 1.00 23.32 330 PHE A C 1
ATOM 2369 O O . PHE A 1 335 ? 14.916 21.251 44.690 1.00 24.69 330 PHE A O 1
ATOM 2377 N N . GLN A 1 336 ? 12.876 22.183 44.848 1.00 24.57 331 GLN A N 1
ATOM 2378 C CA . GLN A 1 336 ? 12.756 22.365 43.410 1.00 27.90 331 GLN A CA 1
ATOM 2379 C C . GLN A 1 336 ? 13.561 23.567 42.926 1.00 29.06 331 GLN A C 1
ATOM 2380 O O . GLN A 1 336 ? 13.618 24.596 43.596 1.00 30.06 331 GLN A O 1
ATOM 2386 N N . LYS A 1 337 ? 14.194 23.417 41.766 1.00 34.07 332 LYS A N 1
ATOM 2387 C CA . LYS A 1 337 ? 14.912 24.511 41.120 1.00 39.36 332 LYS A CA 1
ATOM 2388 C C . LYS A 1 337 ? 14.827 24.383 39.604 1.00 50.41 332 LYS A C 1
ATOM 2389 O O . LYS A 1 337 ? 14.189 23.467 39.085 1.00 50.24 332 LYS A O 1
#

Foldseek 3Di:
DAEEEAEDLACPQQLLVVVVLVVCCVVPPPPYDYDYYGQVLDQVSVVVSLVVCLVVPHQEYEAEGSPLQCLLVSLVSCQVSVHAYEYEDRDNDLVSQVVHPRYFYEYADLLQQLLLLLVQCVVVCVVCVVLQVVNPQEAEEEEFADPNRVNRVSNVPNSQVNCVVVVRHYHYPYYDYQHSALQSVLVCLVLCPDPVVVNHREYEYSAVNLNSVLVNCVVVPHQHHYEHEALRQVSLVCLVVVSWWYKHDCSSVRVVLVVQQSVQSSVVHHSQPPHPFDQDSRYTHDDMGITTNVCSVVPHD

B-factor: mean 19.84, std 9.25, range [10.49, 97.64]

Radius of gyration: 20.26 Å; Cα contacts (8 Å, |Δi|>4): 599; chains: 1; bounding box: 58×46×34 Å

InterPro domains:
  IPR025997 Periplasmic binding protein [PF13407] (30-301)
  IPR028082 Periplasmic binding protein-like I [SSF53822] (26-330)
  IPR044085 D-galactose-binding periplasmic protein MglB-like, PBP domain [cd01539] (27-322)
  IPR050555 Bacterial Solute-Binding Protein 2 [PTHR30036] (1-330)

Sequence (301 aa):
KITLGVTYYKFDDNFLAGRNDIQIAKEKYPNIELLNNDSQNSQSSILNDQIEVLINKGVNVLVINLVDPTAGQSVIDKAKAANIPIILFNKDPGVDALNSYDKAWYVGTTPKDSGILQGQVIEKAWLANPAYDLNGDGVIQYVLFGEPGQPDAEARTKYSIEYLNEKGIKTEELHKDIANWDAAQAKDKDAWLSGPNANKIEVVIANNDGALGAVESSIKAVKKELPVFGVDAIQEALTLIEKGEVGTVLQDATGQARAILELANNIANGKEPTEGTEWKLIDKAVRVPYVGVDKDNYKEFQK

CATH classification: 3.40.50.2300 (+1 more: 3.40.50.2300)

Solvent-accessible surface area: 13279 Å² total

Nearest PDB structures (foldseek):
  4z0n-assembly1_A  TM=1.003E+00  e=1.493E-55  Streptobacillus moniliformis DSM 12112
  8fxu-assembly1_A  TM=9.613E-01  e=2.977E-31  Thermoanaerobacterium thermosaccharolyticum
  6hyh-assembly1_A  TM=8.620E-01  e=1.945E-17  Mycolicibacterium smegmatis MC2 155
  2vk2-assembly1_A  TM=8.475E-01  e=1.937E-15  Escherichia coli K-12
  8abp-assembly1_A  TM=7.674E-01  e=3.814E-13  Escherichia coli